Protein AF-0000000067285971 (afdb_homodimer)

Secondary structure (DSSP, 8-state):
--HHHHHS----STTS---HHHHHHHHHHHHH-TTS---HHHHHHHHHHHHTSGGGTT--HHHHHHHHHHHHHHHHHH-HHHHHHHHHHHS-HHHHHHHHHHHHHHHHHTSSPPHHHHHHHHHHHHHTT--HHHHHHHHHHHHHHTT-/--HHHHHS----STTS---HHHHHHHHHHHHH-TTS---HHHHHHHHHHHHTSGGGTT--HHHHHHHHHHHHHHHHHH-HHHHHHHHHHHS-HHHHHHHHHHHHHHHHHTSSPPHHHHHHHHHHHHHTT--HHHHHHHHHHHHHHTT-

pLDDT: mean 85.99, std 15.29, range [35.0, 97.5]

Structure (mmCIF, N/CA/C/O backbone):
data_AF-0000000067285971-model_v1
#
loop_
_entity.id
_entity.type
_entity.pdbx_description
1 polymer 'Co-chaperone DjlA N-terminal domain-containing protein'
#
loop_
_atom_site.group_PDB
_atom_site.id
_atom_site.type_symbol
_atom_site.label_atom_id
_atom_site.label_alt_id
_atom_site.label_comp_id
_atom_site.label_asym_id
_atom_site.label_entity_id
_atom_site.label_seq_id
_atom_site.pdbx_PDB_ins_code
_atom_site.Cartn_x
_atom_site.Cartn_y
_atom_site.Cartn_z
_atom_site.occupancy
_atom_site.B_iso_or_equiv
_atom_site.auth_seq_id
_atom_site.auth_comp_id
_atom_site.auth_asym_id
_atom_site.auth_atom_id
_atom_site.pdbx_PDB_model_num
ATOM 1 N N . MET A 1 1 ? -10.133 -48.25 -19.297 1 38.94 1 MET A N 1
ATOM 2 C CA . MET A 1 1 ? -9.828 -46.969 -18.656 1 38.94 1 MET A CA 1
ATOM 3 C C . MET A 1 1 ? -8.383 -46.938 -18.156 1 38.94 1 MET A C 1
ATOM 5 O O . MET A 1 1 ? -8.062 -47.562 -17.156 1 38.94 1 MET A O 1
ATOM 9 N N . GLY A 1 2 ? -7.199 -46.656 -19.016 1 35 2 GLY A N 1
ATOM 10 C CA . GLY A 1 2 ? -5.859 -47.219 -19.047 1 35 2 GLY A CA 1
ATOM 11 C C . GLY A 1 2 ? -4.938 -46.594 -18 1 35 2 GLY A C 1
ATOM 12 O O . GLY A 1 2 ? -5.254 -45.562 -17.406 1 35 2 GLY A O 1
ATOM 13 N N . LEU A 1 3 ? -3.826 -47.312 -17.656 1 45.84 3 LEU A N 1
ATOM 14 C CA . LEU A 1 3 ? -2.709 -47.031 -16.766 1 45.84 3 LEU A CA 1
ATOM 15 C C . LEU A 1 3 ? -2.135 -45.656 -17.047 1 45.84 3 LEU A C 1
ATOM 17 O O . LEU A 1 3 ? -1.793 -44.906 -16.109 1 45.84 3 LEU A O 1
ATOM 21 N N . PHE A 1 4 ? -1.978 -45.281 -18.281 1 47.47 4 PHE A N 1
ATOM 22 C CA . PHE A 1 4 ? -1.425 -44 -18.656 1 47.47 4 PHE A CA 1
ATOM 23 C C . PHE A 1 4 ? -2.289 -42.875 -18.109 1 47.47 4 PHE A C 1
ATOM 25 O O . PHE A 1 4 ? -1.791 -41.781 -17.844 1 47.47 4 PHE A O 1
ATOM 32 N N . ASP A 1 5 ? -3.623 -42.969 -18.25 1 47.19 5 ASP A N 1
ATOM 33 C CA . ASP A 1 5 ? -4.492 -41.938 -17.703 1 47.19 5 ASP A CA 1
ATOM 34 C C . ASP A 1 5 ? -4.219 -41.719 -16.203 1 47.19 5 ASP A C 1
ATOM 36 O O . ASP A 1 5 ? -4.293 -40.594 -15.703 1 47.19 5 ASP A O 1
ATOM 40 N N . LYS A 1 6 ? -4.125 -42.688 -15.398 1 48.53 6 LYS A N 1
ATOM 41 C CA . LYS A 1 6 ? -3.801 -42.656 -13.977 1 48.53 6 LYS A CA 1
ATOM 42 C C . LYS A 1 6 ? -2.406 -42.094 -13.734 1 48.53 6 LYS A C 1
ATOM 44 O O . LYS A 1 6 ? -2.188 -41.375 -12.773 1 48.53 6 LYS A O 1
ATOM 49 N N . MET A 1 7 ? -1.255 -42.312 -14.312 1 43.84 7 MET A N 1
ATOM 50 C CA . MET A 1 7 ? 0.137 -41.906 -14.164 1 43.84 7 MET A CA 1
ATOM 51 C C . MET A 1 7 ? 0.358 -40.5 -14.758 1 43.84 7 MET A C 1
ATOM 53 O O . MET A 1 7 ? 1.143 -39.719 -14.227 1 43.84 7 MET A O 1
ATOM 57 N N . PHE A 1 8 ? 0.133 -40.156 -16.047 1 44.06 8 PHE A N 1
ATOM 58 C CA . PHE A 1 8 ? 0.266 -38.844 -16.672 1 44.06 8 PHE A CA 1
ATOM 59 C C . PHE A 1 8 ? -0.753 -37.844 -16.109 1 44.06 8 PHE A C 1
ATOM 61 O O . PHE A 1 8 ? -0.713 -36.656 -16.422 1 44.06 8 PHE A O 1
ATOM 68 N N . GLY A 1 9 ? -1.963 -38.219 -15.82 1 42.22 9 GLY A N 1
ATOM 69 C CA . GLY A 1 9 ? -2.912 -37.375 -15.102 1 42.22 9 GLY A CA 1
ATOM 70 C C . GLY A 1 9 ? -2.396 -36.938 -13.75 1 42.22 9 GLY A C 1
ATOM 71 O O . GLY A 1 9 ? -3.039 -37.156 -12.719 1 42.22 9 GLY A O 1
ATOM 72 N N . THR A 1 10 ? -1.104 -37.094 -13.406 1 38.28 10 THR A N 1
ATOM 73 C CA . THR A 1 10 ? -0.476 -36.469 -12.242 1 38.28 10 THR A CA 1
ATOM 74 C C . THR A 1 10 ? -1.162 -35.125 -11.906 1 38.28 10 THR A C 1
ATOM 76 O O . THR A 1 10 ? -0.985 -34.125 -12.609 1 38.28 10 THR A O 1
ATOM 79 N N . GLN A 1 11 ? -2.416 -35.188 -11.734 1 39.12 11 GLN A N 1
ATOM 80 C CA . GLN A 1 11 ? -3.182 -34.094 -11.164 1 39.12 11 GLN A CA 1
ATOM 81 C C . GLN A 1 11 ? -2.391 -33.375 -10.07 1 39.12 11 GLN A C 1
ATOM 83 O O . GLN A 1 11 ? -2.127 -33.969 -9.008 1 39.12 11 GLN A O 1
ATOM 88 N N . SER A 1 12 ? -1.305 -32.812 -10.391 1 42.72 12 SER A N 1
ATOM 89 C CA . SER A 1 12 ? -0.688 -31.938 -9.391 1 42.72 12 SER A CA 1
ATOM 90 C C . SER A 1 12 ? -1.705 -31.484 -8.344 1 42.72 12 SER A C 1
ATOM 92 O O . SER A 1 12 ? -2.879 -31.281 -8.664 1 42.72 12 SER A O 1
ATOM 94 N N . GLN A 1 13 ? -1.668 -32.062 -7.184 1 44.34 13 GLN A N 1
ATOM 95 C CA . GLN A 1 13 ? -2.432 -31.75 -5.98 1 44.34 13 GLN A CA 1
ATOM 96 C C . GLN A 1 13 ? -2.924 -30.297 -5.996 1 44.34 13 GLN A C 1
ATOM 98 O O . GLN A 1 13 ? -3.566 -29.844 -5.047 1 44.34 13 GLN A O 1
ATOM 103 N N . VAL A 1 14 ? -2.25 -29.422 -6.746 1 51.69 14 VAL A N 1
ATOM 104 C CA . VAL A 1 14 ? -2.906 -28.125 -6.691 1 51.69 14 VAL A CA 1
ATOM 105 C C . VAL A 1 14 ? -4.27 -28.203 -7.371 1 51.69 14 VAL A C 1
ATOM 107 O O . VAL A 1 14 ? -4.395 -27.906 -8.562 1 51.69 14 VAL A O 1
ATOM 110 N N . GLU A 1 15 ? -4.867 -29.422 -7.652 1 49.44 15 GLU A N 1
ATOM 111 C CA . GLU A 1 15 ? -6.082 -29.703 -8.414 1 49.44 15 GLU A CA 1
ATOM 112 C C . GLU A 1 15 ? -7.148 -28.641 -8.164 1 49.44 15 GLU A C 1
ATOM 114 O O . GLU A 1 15 ? -7.93 -28.312 -9.055 1 49.44 15 GLU A O 1
ATOM 119 N N . ASP A 1 16 ? -7.34 -28.312 -6.922 1 59.81 16 ASP A N 1
ATOM 120 C CA . ASP A 1 16 ? -8.57 -27.547 -6.754 1 59.81 16 ASP A CA 1
ATOM 121 C C . ASP A 1 16 ? -8.336 -26.062 -7.035 1 59.81 16 ASP A C 1
ATOM 123 O O . ASP A 1 16 ? -7.328 -25.5 -6.598 1 59.81 16 ASP A O 1
ATOM 127 N N . ALA A 1 17 ? -8.922 -25.516 -8.133 1 80.5 17 ALA A N 1
ATOM 128 C CA . ALA A 1 17 ? -9.016 -24.094 -8.469 1 80.5 17 ALA A CA 1
ATOM 129 C C . ALA A 1 17 ? -9.008 -23.234 -7.219 1 80.5 17 ALA A C 1
ATOM 131 O O . ALA A 1 17 ? -9.664 -23.562 -6.227 1 80.5 17 ALA A O 1
ATOM 132 N N . PHE A 1 18 ? -7.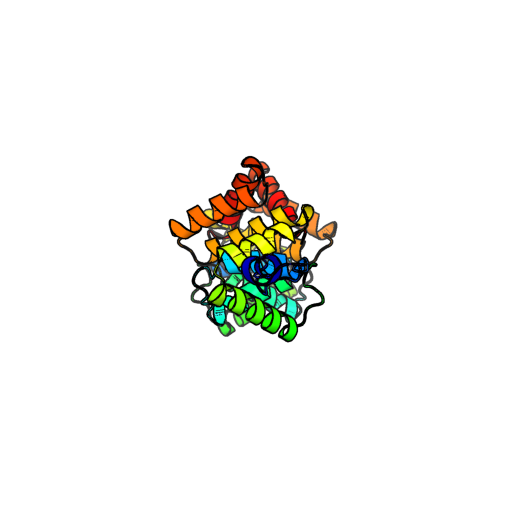883 -22.469 -7.18 1 92.31 18 PHE A N 1
ATOM 133 C CA . PHE A 1 18 ? -7.887 -21.5 -6.086 1 92.31 18 PHE A CA 1
ATOM 134 C C . PHE A 1 18 ? -9.18 -20.688 -6.086 1 92.31 18 PHE A C 1
ATOM 136 O O . PHE A 1 18 ? -9.719 -20.375 -7.152 1 92.31 18 PHE A O 1
ATOM 143 N N . ILE A 1 19 ? -9.695 -20.5 -4.922 1 92.62 19 ILE A N 1
ATOM 144 C CA . ILE A 1 19 ? -10.664 -19.406 -4.844 1 92.62 19 ILE A CA 1
ATOM 145 C C . ILE A 1 19 ? -9.961 -18.078 -5.082 1 92.62 19 ILE A C 1
ATOM 147 O O . ILE A 1 19 ? -8.742 -17.984 -4.961 1 92.62 19 ILE A O 1
ATOM 151 N N . PRO A 1 20 ? -10.664 -17.062 -5.398 1 93.94 20 PRO A N 1
ATOM 152 C CA . PRO A 1 20 ? -10.062 -15.797 -5.797 1 93.94 20 PRO A CA 1
ATOM 153 C C . PRO A 1 20 ? -9.086 -15.25 -4.754 1 93.94 20 PRO A C 1
ATOM 155 O O . PRO A 1 20 ? -7.988 -14.805 -5.102 1 93.94 20 PRO A O 1
ATOM 158 N N . ALA A 1 21 ? -9.484 -15.32 -3.482 1 94.75 21 ALA A N 1
ATOM 159 C CA . ALA A 1 21 ? -8.609 -14.828 -2.42 1 94.75 21 ALA A CA 1
ATOM 160 C C . ALA A 1 21 ? -7.289 -15.594 -2.396 1 94.75 21 ALA A C 1
ATOM 162 O O . ALA A 1 21 ? -6.219 -15 -2.254 1 94.75 21 ALA A O 1
ATOM 163 N N . GLU A 1 22 ? -7.371 -16.875 -2.607 1 95.19 22 GLU A N 1
ATOM 164 C CA . GLU A 1 22 ? -6.176 -17.719 -2.637 1 95.19 22 GLU A CA 1
ATOM 165 C C . GLU A 1 22 ? -5.305 -17.391 -3.848 1 95.19 22 GLU A C 1
ATOM 167 O O . GLU A 1 22 ? -4.078 -17.344 -3.742 1 95.19 22 GLU A O 1
ATOM 172 N N . ALA A 1 23 ? -5.984 -17.25 -4.953 1 96.38 23 ALA A N 1
ATOM 173 C CA . ALA A 1 23 ? -5.262 -16.922 -6.18 1 96.38 23 ALA A CA 1
ATOM 174 C C . ALA A 1 23 ? -4.508 -15.609 -6.031 1 96.38 23 ALA A C 1
ATOM 176 O O . ALA A 1 23 ? -3.336 -15.508 -6.406 1 96.38 23 ALA A O 1
ATOM 177 N N . PHE A 1 24 ? -5.18 -14.625 -5.453 1 96.62 24 PHE A N 1
ATOM 178 C CA . PHE A 1 24 ? -4.578 -13.312 -5.223 1 96.62 24 PHE A CA 1
ATOM 179 C C . PHE A 1 24 ? -3.383 -13.43 -4.285 1 96.62 24 PHE A C 1
ATOM 181 O O . PHE A 1 24 ? -2.305 -12.906 -4.578 1 96.62 24 PHE A O 1
ATOM 188 N N . ALA A 1 25 ? -3.566 -14.141 -3.234 1 96.12 25 ALA A N 1
ATOM 189 C CA . ALA A 1 25 ? -2.498 -14.336 -2.256 1 96.12 25 ALA A CA 1
ATOM 190 C C . ALA A 1 25 ? -1.322 -15.094 -2.869 1 96.12 25 ALA A C 1
ATOM 192 O O . ALA A 1 25 ? -0.163 -14.781 -2.588 1 96.12 25 ALA A O 1
ATOM 193 N N . ALA A 1 26 ? -1.596 -16.016 -3.691 1 95.75 26 ALA A N 1
ATOM 194 C CA . ALA A 1 26 ? -0.553 -16.812 -4.344 1 95.75 26 ALA A CA 1
ATOM 195 C C . ALA A 1 26 ? 0.332 -15.93 -5.223 1 95.75 26 ALA A C 1
ATOM 197 O O . ALA A 1 26 ? 1.556 -16.078 -5.23 1 95.75 26 ALA A O 1
ATOM 198 N N . ILE A 1 27 ? -0.291 -15.047 -5.941 1 95.19 27 ILE A N 1
ATOM 199 C CA . ILE A 1 27 ? 0.453 -14.125 -6.789 1 95.19 27 ILE A CA 1
ATOM 200 C C . ILE A 1 27 ? 1.363 -13.25 -5.926 1 95.19 27 ILE A C 1
ATOM 202 O O . ILE A 1 27 ? 2.535 -13.055 -6.254 1 95.19 27 ILE A O 1
ATOM 206 N N . THR A 1 28 ? 0.84 -12.773 -4.844 1 93.69 28 THR A N 1
ATOM 207 C CA . THR A 1 28 ? 1.604 -11.93 -3.928 1 93.69 28 THR A CA 1
ATOM 208 C C . THR A 1 28 ? 2.797 -12.695 -3.361 1 93.69 28 THR A C 1
ATOM 210 O O . THR A 1 28 ? 3.908 -12.164 -3.299 1 93.69 28 THR A O 1
ATOM 213 N N . LEU A 1 29 ? 2.564 -13.922 -3.041 1 92.19 29 LEU A N 1
ATOM 214 C CA . LEU A 1 29 ? 3.623 -14.742 -2.469 1 92.19 29 LEU A CA 1
ATOM 215 C C . LEU A 1 29 ? 4.676 -15.078 -3.52 1 92.19 29 LEU A C 1
ATOM 217 O O . LEU A 1 29 ? 5.871 -15.094 -3.223 1 92.19 29 LEU A O 1
ATOM 221 N N . ALA A 1 30 ? 4.25 -15.359 -4.695 1 91.25 30 ALA A N 1
ATOM 222 C CA . ALA A 1 30 ? 5.184 -15.656 -5.781 1 91.25 30 ALA A CA 1
ATOM 223 C C . ALA A 1 30 ? 6.109 -14.477 -6.047 1 91.25 30 ALA A C 1
ATOM 225 O O . ALA A 1 30 ? 7.281 -14.656 -6.379 1 91.25 30 ALA A O 1
ATOM 226 N N . ALA A 1 31 ? 5.609 -13.305 -5.844 1 90.38 31 ALA A N 1
ATOM 227 C CA . ALA A 1 31 ? 6.371 -12.086 -6.098 1 90.38 31 ALA A CA 1
ATOM 228 C C . ALA A 1 31 ? 7.367 -11.812 -4.973 1 90.38 31 ALA A C 1
ATOM 230 O O . ALA A 1 31 ? 8.438 -11.242 -5.203 1 90.38 31 ALA A O 1
ATOM 231 N N . THR A 1 32 ? 7.07 -12.234 -3.779 1 88 32 THR A N 1
ATOM 232 C CA . THR A 1 32 ? 7.844 -11.797 -2.623 1 88 32 THR A CA 1
ATOM 233 C C . THR A 1 32 ? 8.68 -12.953 -2.064 1 88 32 THR A C 1
ATOM 235 O O . THR A 1 32 ? 9.68 -12.727 -1.387 1 88 32 THR A O 1
ATOM 238 N N . ALA A 1 33 ? 8.242 -14.102 -2.23 1 86.94 33 ALA A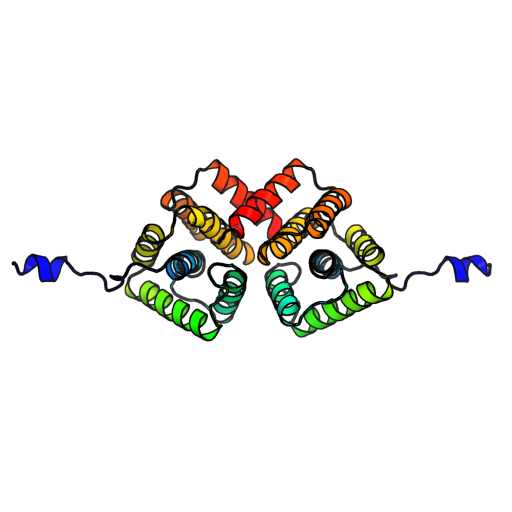 N 1
ATOM 239 C CA . ALA A 1 33 ? 8.875 -15.297 -1.679 1 86.94 33 ALA A CA 1
ATOM 240 C C . ALA A 1 33 ? 9.109 -16.344 -2.764 1 86.94 33 ALA A C 1
ATOM 242 O O . ALA A 1 33 ? 8.742 -17.516 -2.596 1 86.94 33 ALA A O 1
ATOM 243 N N . SER A 1 34 ? 9.781 -15.945 -3.781 1 80.56 34 SER A N 1
ATOM 244 C CA . SER A 1 34 ? 9.945 -16.828 -4.934 1 80.56 34 SER A CA 1
ATOM 245 C C . SER A 1 34 ? 10.836 -18.016 -4.602 1 80.56 34 SER A C 1
ATOM 247 O O . SER A 1 34 ? 10.812 -19.031 -5.297 1 80.56 34 SER A O 1
ATOM 249 N N . ASP A 1 35 ? 11.578 -17.891 -3.525 1 80.31 35 ASP A N 1
ATOM 250 C CA . ASP A 1 35 ? 12.453 -18.984 -3.115 1 80.31 35 ASP A CA 1
ATOM 251 C C . ASP A 1 35 ? 11.75 -19.906 -2.127 1 80.31 35 ASP A C 1
ATOM 253 O O . ASP A 1 35 ? 12.336 -20.906 -1.674 1 80.31 35 ASP A O 1
ATOM 257 N N . GLY A 1 36 ? 10.562 -19.578 -1.824 1 82.75 36 GLY A N 1
ATOM 258 C CA . GLY A 1 36 ? 9.781 -20.406 -0.927 1 82.75 36 GLY A CA 1
ATOM 259 C C . GLY A 1 36 ? 9.992 -20.078 0.537 1 82.75 36 GLY A C 1
ATOM 260 O O . GLY A 1 36 ? 9.469 -20.766 1.418 1 82.75 36 GLY A O 1
ATOM 261 N N . TYR A 1 37 ? 10.781 -19.125 0.77 1 84.38 37 TYR A N 1
ATOM 262 C CA . TYR A 1 37 ? 11.016 -18.703 2.145 1 84.38 37 TYR A CA 1
ATOM 263 C C . TYR A 1 37 ? 10.336 -17.375 2.43 1 84.38 37 TYR A C 1
ATOM 265 O O . TYR A 1 37 ? 10.359 -16.469 1.594 1 84.38 37 TYR A O 1
ATOM 273 N N . LEU A 1 38 ? 9.594 -17.375 3.463 1 85.44 38 LEU A N 1
ATOM 274 C CA . LEU A 1 38 ? 8.914 -16.172 3.945 1 85.44 38 LEU A CA 1
ATOM 275 C C . LEU A 1 38 ? 9.141 -15.984 5.441 1 85.44 38 LEU A C 1
ATOM 277 O O . LEU A 1 38 ? 8.688 -16.797 6.246 1 85.44 38 LEU A O 1
ATOM 281 N N . SER A 1 39 ? 9.953 -14.977 5.75 1 83.69 39 SER A N 1
ATOM 282 C CA . SER A 1 39 ? 10.148 -14.711 7.172 1 83.69 39 SER A CA 1
ATOM 283 C C . SER A 1 39 ? 8.828 -14.375 7.859 1 83.69 39 SER A C 1
ATOM 285 O O . SER A 1 39 ? 7.848 -14.039 7.195 1 83.69 39 SER A O 1
ATOM 287 N N . GLU A 1 40 ? 8.836 -14.469 9.086 1 82.81 40 GLU A N 1
ATOM 288 C CA . GLU A 1 40 ? 7.645 -14.117 9.852 1 82.81 40 GLU A CA 1
ATOM 289 C C . GLU A 1 40 ? 7.273 -12.648 9.656 1 82.81 40 GLU A C 1
ATOM 291 O O . GLU A 1 40 ? 6.09 -12.312 9.539 1 82.81 40 GLU A O 1
ATOM 296 N N . GLU A 1 41 ? 8.281 -11.859 9.625 1 78.25 41 GLU A N 1
ATOM 297 C CA . GLU A 1 41 ? 8.062 -10.43 9.438 1 78.25 41 GLU A CA 1
ATOM 298 C C . GLU A 1 41 ? 7.434 -10.148 8.078 1 78.25 41 GLU A C 1
ATOM 300 O O . GLU A 1 41 ? 6.512 -9.336 7.969 1 78.25 41 GLU A O 1
ATOM 305 N N . GLU A 1 42 ? 7.977 -10.836 7.133 1 81.94 42 GLU A N 1
ATOM 306 C CA . GLU A 1 42 ? 7.449 -10.664 5.781 1 81.94 42 GLU A CA 1
ATOM 307 C C . GLU A 1 42 ? 6.016 -11.172 5.684 1 81.94 42 GLU A C 1
ATOM 309 O O . GLU A 1 42 ? 5.164 -10.531 5.06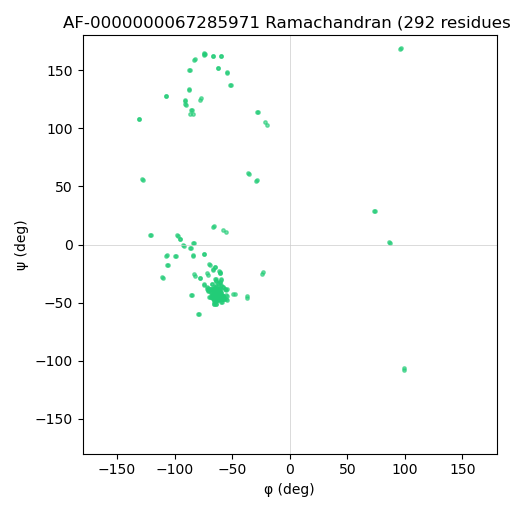6 1 81.94 42 GLU A O 1
ATOM 314 N N . ALA A 1 43 ? 5.77 -12.258 6.281 1 84.56 43 ALA A N 1
ATOM 315 C CA . ALA A 1 43 ? 4.422 -12.82 6.293 1 84.56 43 ALA A CA 1
ATOM 316 C C . ALA A 1 43 ? 3.43 -11.859 6.941 1 84.56 43 ALA A C 1
ATOM 318 O O . ALA A 1 43 ? 2.305 -11.703 6.465 1 84.56 43 ALA A O 1
ATOM 319 N N . ARG A 1 44 ? 3.859 -11.289 7.957 1 81.81 44 ARG A N 1
ATOM 320 C CA . ARG A 1 44 ? 3.008 -10.328 8.648 1 81.81 44 ARG A CA 1
ATOM 321 C C . ARG A 1 44 ? 2.742 -9.102 7.777 1 81.81 44 ARG A C 1
ATOM 323 O O . ARG A 1 44 ? 1.616 -8.602 7.727 1 81.81 44 ARG A O 1
ATOM 330 N N . ALA A 1 45 ? 3.781 -8.664 7.102 1 82 45 ALA A N 1
ATOM 331 C CA . ALA A 1 45 ? 3.639 -7.496 6.234 1 82 45 ALA A CA 1
ATOM 332 C C . ALA A 1 45 ? 2.66 -7.777 5.098 1 82 45 ALA A C 1
ATOM 334 O O . ALA A 1 45 ? 1.799 -6.949 4.793 1 82 45 ALA A O 1
ATOM 335 N N . ILE A 1 46 ? 2.779 -8.953 4.566 1 88.94 46 ILE A N 1
ATOM 336 C CA . ILE A 1 46 ? 1.895 -9.344 3.475 1 88.94 46 ILE A CA 1
ATOM 337 C C . ILE A 1 46 ? 0.466 -9.492 3.996 1 88.94 46 ILE A C 1
ATOM 339 O O . ILE A 1 46 ? -0.48 -9 3.377 1 88.94 46 ILE A O 1
ATOM 343 N N . SER A 1 47 ? 0.352 -10.141 5.113 1 89.69 47 SER A N 1
ATOM 344 C CA . SER A 1 47 ? -0.958 -10.336 5.727 1 89.69 47 SER A CA 1
ATOM 345 C C . SER A 1 47 ? -1.634 -8.992 6.016 1 89.69 47 SER A C 1
ATOM 347 O O . SER A 1 47 ? -2.828 -8.828 5.762 1 89.69 47 SER A O 1
ATOM 349 N N . SER A 1 48 ? -0.891 -8.109 6.531 1 84.31 48 SER A N 1
ATOM 350 C CA . SER A 1 48 ? -1.427 -6.789 6.852 1 84.31 48 SER A CA 1
ATOM 351 C C . SER A 1 48 ? -1.907 -6.066 5.598 1 84.31 48 SER A C 1
ATOM 353 O O . SER A 1 48 ? -2.943 -5.398 5.617 1 84.31 48 SER A O 1
ATOM 355 N N . THR A 1 49 ? -1.118 -6.152 4.539 1 86 49 THR A N 1
ATOM 356 C CA . THR A 1 49 ? -1.469 -5.531 3.268 1 86 49 THR A CA 1
ATOM 357 C C . THR A 1 49 ? -2.756 -6.133 2.709 1 86 49 THR A C 1
ATOM 359 O O . THR A 1 49 ? -3.666 -5.402 2.312 1 86 49 THR A O 1
ATOM 362 N N . LEU A 1 50 ? -2.852 -7.469 2.736 1 91.06 50 LEU A N 1
ATOM 363 C CA . LEU A 1 50 ? -3.992 -8.148 2.135 1 91.06 50 LEU A CA 1
ATOM 364 C C . LEU A 1 50 ? -5.238 -7.988 2.998 1 91.06 50 LEU A C 1
ATOM 366 O O . LEU A 1 50 ? -6.352 -7.883 2.477 1 91.06 50 LEU A O 1
ATOM 370 N N . SER A 1 51 ? -5.074 -7.957 4.277 1 86.88 51 SER A N 1
ATOM 371 C CA . SER A 1 51 ? -6.207 -7.902 5.191 1 86.88 51 SER A CA 1
ATOM 372 C C . SER A 1 51 ? -6.988 -6.602 5.031 1 86.88 51 SER A C 1
ATOM 374 O O . SER A 1 51 ? -8.148 -6.512 5.441 1 86.88 51 SER A O 1
ATOM 376 N N . ARG A 1 52 ? -6.422 -5.613 4.473 1 79.62 52 ARG A N 1
ATOM 377 C CA . ARG A 1 52 ? -7.074 -4.32 4.285 1 79.62 52 ARG A CA 1
ATOM 378 C C . ARG A 1 52 ? -7.926 -4.32 3.02 1 79.62 52 ARG A C 1
ATOM 380 O O . ARG A 1 52 ? -8.688 -3.381 2.779 1 79.62 52 ARG A O 1
ATOM 387 N N . MET A 1 53 ? -7.797 -5.324 2.262 1 86 53 MET A N 1
ATOM 388 C CA . MET A 1 53 ? -8.547 -5.43 1.013 1 86 53 MET A CA 1
ATOM 389 C C . MET A 1 53 ? -9.906 -6.074 1.247 1 86 53 MET A C 1
ATOM 391 O O . MET A 1 53 ? -10.047 -6.949 2.105 1 86 53 MET A O 1
ATOM 395 N N . ARG A 1 54 ? -10.891 -5.711 0.429 1 83.75 54 ARG A N 1
ATOM 396 C CA . ARG A 1 54 ? -12.242 -6.258 0.515 1 83.75 54 ARG A CA 1
ATOM 397 C C . ARG A 1 54 ? -12.227 -7.77 0.317 1 83.75 54 ARG A C 1
ATOM 399 O O . ARG A 1 54 ? -12.984 -8.492 0.968 1 83.75 54 ARG A O 1
ATOM 406 N N . LEU A 1 55 ? -11.367 -8.227 -0.507 1 89.06 55 LEU A N 1
ATOM 407 C CA . LEU A 1 55 ? -11.258 -9.641 -0.85 1 89.06 55 LEU A CA 1
ATOM 408 C C . LEU A 1 55 ? -10.93 -10.469 0.383 1 89.06 55 LEU A C 1
ATOM 410 O O . LEU A 1 55 ? -11.234 -11.664 0.43 1 89.06 55 LEU A O 1
ATOM 414 N N . PHE A 1 56 ? -10.336 -9.812 1.402 1 92.12 56 PHE A N 1
ATOM 415 C CA . PHE A 1 56 ? -9.836 -10.547 2.559 1 92.12 56 PHE A CA 1
ATOM 416 C C . PHE A 1 56 ? -10.508 -10.062 3.84 1 92.12 56 PHE A C 1
ATOM 418 O O . PHE A 1 56 ? -10.062 -10.391 4.941 1 92.12 56 PHE A O 1
ATOM 425 N N . ARG A 1 57 ? -11.508 -9.234 3.754 1 83.5 57 ARG A N 1
ATOM 426 C CA . ARG A 1 57 ? -12.117 -8.555 4.891 1 83.5 57 ARG A CA 1
ATOM 427 C C . ARG A 1 57 ? -12.664 -9.555 5.902 1 83.5 57 ARG A C 1
ATOM 429 O O . ARG A 1 57 ? -12.633 -9.305 7.109 1 83.5 57 ARG A O 1
ATOM 436 N N . SER A 1 58 ? -13.094 -10.727 5.457 1 87.06 58 SER A N 1
ATOM 437 C CA . SER A 1 58 ? -13.719 -11.703 6.344 1 87.06 58 SER A CA 1
ATOM 438 C C . SER A 1 58 ? -12.711 -12.727 6.84 1 87.06 58 SER A C 1
ATOM 440 O O . SER A 1 58 ? -13.062 -13.664 7.559 1 87.06 58 SER A O 1
ATOM 442 N N . TYR A 1 59 ? -11.469 -12.5 6.477 1 91.75 59 TYR A N 1
ATOM 443 C CA . TYR A 1 59 ? -10.445 -13.453 6.883 1 91.75 59 TYR A CA 1
ATOM 444 C C . TYR A 1 59 ? -9.836 -13.062 8.219 1 91.75 59 TYR A C 1
ATOM 446 O O . TYR A 1 59 ? -9.312 -11.953 8.367 1 91.75 59 TYR A O 1
ATOM 454 N N . SER A 1 60 ? -9.898 -13.992 9.156 1 91.19 60 SER A N 1
ATOM 455 C CA . SER A 1 60 ? -9.172 -13.789 10.406 1 91.19 60 SER A CA 1
ATOM 456 C C . SER A 1 60 ? -7.672 -13.992 10.211 1 91.19 60 SER A C 1
ATOM 458 O O . SER A 1 60 ? -7.242 -14.555 9.203 1 91.19 60 SER A O 1
ATOM 460 N N . ASN A 1 61 ? -6.926 -13.539 11.133 1 88.44 61 ASN A N 1
ATOM 461 C CA . ASN A 1 61 ? -5.48 -13.734 11.086 1 88.44 61 ASN A CA 1
ATOM 462 C C . ASN A 1 61 ? -5.113 -15.211 10.977 1 88.44 61 ASN A C 1
ATOM 464 O O . ASN A 1 61 ? -4.199 -15.578 10.242 1 88.44 61 ASN A O 1
ATOM 468 N N . ASP A 1 62 ? -5.859 -16.047 11.68 1 91.88 62 ASP A N 1
ATOM 469 C CA . ASP A 1 62 ? -5.59 -17.484 11.648 1 91.88 62 ASP A CA 1
ATOM 470 C C . ASP A 1 62 ? -5.848 -18.062 10.258 1 91.88 62 ASP A C 1
ATOM 472 O O . ASP A 1 62 ? -5.086 -18.906 9.781 1 91.88 62 ASP A O 1
ATOM 476 N N . VAL A 1 63 ? -6.945 -17.609 9.68 1 93.44 63 VAL A N 1
ATOM 477 C CA . VAL A 1 63 ? -7.293 -18.078 8.344 1 93.44 63 VAL A CA 1
ATOM 478 C C . VAL A 1 63 ? -6.23 -17.625 7.344 1 93.44 63 VAL A C 1
ATOM 480 O O . VAL A 1 63 ? -5.832 -18.391 6.469 1 93.44 63 VAL A O 1
ATOM 483 N N . MET A 1 64 ? -5.75 -16.422 7.516 1 94 64 MET A N 1
ATOM 484 C CA . MET A 1 64 ? -4.711 -15.898 6.637 1 94 64 MET A CA 1
ATOM 485 C C . MET A 1 64 ? -3.43 -16.719 6.758 1 94 64 MET A C 1
ATOM 487 O O . MET A 1 64 ? -2.826 -17.094 5.746 1 94 64 MET A O 1
ATOM 491 N N . ILE A 1 65 ? -3.049 -17.062 7.934 1 91.38 65 ILE A N 1
ATOM 492 C CA . ILE A 1 65 ? -1.82 -17.812 8.195 1 91.38 65 ILE A CA 1
ATOM 493 C C . ILE A 1 65 ? -1.922 -19.203 7.586 1 91.38 65 ILE A C 1
ATOM 495 O O . ILE A 1 65 ? -0.982 -19.672 6.941 1 91.38 65 ILE A O 1
ATOM 499 N N . ARG A 1 66 ? -3.021 -19.844 7.738 1 93.81 66 ARG A N 1
ATOM 500 C CA . ARG A 1 66 ? -3.221 -21.172 7.168 1 93.81 66 ARG A CA 1
ATOM 501 C C . ARG A 1 66 ? -3.154 -21.125 5.645 1 93.81 66 ARG A C 1
ATOM 503 O O . ARG A 1 66 ? -2.607 -22.031 5.016 1 93.81 66 ARG A O 1
ATOM 510 N N . MET A 1 67 ? -3.77 -20.094 5.145 1 94.81 67 MET A N 1
ATOM 511 C CA . MET A 1 67 ? -3.732 -19.922 3.697 1 94.81 67 MET A CA 1
ATOM 512 C C . MET A 1 67 ? -2.299 -19.75 3.207 1 94.81 67 MET A C 1
ATOM 514 O O . MET A 1 67 ? -1.889 -20.391 2.238 1 94.81 67 MET A O 1
ATOM 518 N N . PHE A 1 68 ? -1.536 -18.938 3.887 1 93.31 68 PHE A N 1
ATOM 519 C CA . PHE A 1 68 ? -0.147 -18.719 3.498 1 93.31 68 PHE A CA 1
ATOM 520 C C . PHE A 1 68 ? 0.647 -20.016 3.609 1 93.31 68 PHE A C 1
ATOM 522 O O . PHE A 1 68 ? 1.448 -20.344 2.729 1 93.31 68 PHE A O 1
ATOM 529 N N . ASP A 1 69 ? 0.398 -20.734 4.641 1 92.5 69 ASP A N 1
ATOM 530 C CA . ASP A 1 69 ? 1.095 -22 4.84 1 92.5 69 ASP A CA 1
ATOM 531 C C . ASP A 1 69 ? 0.813 -22.969 3.691 1 92.5 69 ASP A C 1
ATOM 533 O O . ASP A 1 69 ? 1.727 -23.625 3.189 1 92.5 69 ASP A O 1
ATOM 537 N N . LYS A 1 70 ? -0.39 -23.031 3.385 1 93.44 70 LYS A N 1
ATOM 538 C CA . LYS A 1 70 ? -0.794 -23.891 2.277 1 93.44 70 LYS A CA 1
ATOM 539 C C . LYS A 1 70 ? -0.095 -23.484 0.982 1 93.44 70 LYS A C 1
ATOM 541 O O . LYS A 1 70 ? 0.464 -24.328 0.281 1 93.44 70 LYS A O 1
ATOM 546 N N . LEU A 1 71 ? -0.125 -22.266 0.669 1 94.38 71 LEU A N 1
ATOM 547 C CA . LEU A 1 71 ? 0.443 -21.766 -0.576 1 94.38 71 LEU A CA 1
ATOM 548 C C . LEU A 1 71 ? 1.959 -21.938 -0.587 1 94.38 71 LEU A C 1
ATOM 550 O O . LEU A 1 71 ? 2.545 -22.266 -1.62 1 94.38 71 LEU A O 1
ATOM 554 N N . LEU A 1 72 ? 2.572 -21.703 0.546 1 92.5 72 LEU A N 1
ATOM 555 C CA . LEU A 1 72 ? 4.016 -21.875 0.638 1 92.5 72 LEU A CA 1
ATOM 556 C C . LEU A 1 72 ? 4.398 -23.344 0.455 1 92.5 72 LEU A C 1
ATOM 558 O O . LEU A 1 72 ? 5.445 -23.641 -0.123 1 92.5 72 LEU A O 1
ATOM 562 N N . ALA A 1 73 ? 3.607 -24.188 1.011 1 92.56 73 ALA A N 1
ATOM 563 C CA . ALA A 1 73 ? 3.85 -25.609 0.826 1 92.56 73 ALA A CA 1
ATOM 564 C C . ALA A 1 73 ? 3.828 -25.984 -0.654 1 92.56 73 ALA A C 1
ATOM 566 O O . ALA A 1 73 ? 4.676 -26.75 -1.12 1 92.56 73 ALA A O 1
ATOM 567 N N . ILE A 1 74 ? 2.875 -25.469 -1.355 1 92.19 74 ILE A N 1
ATOM 568 C CA . ILE A 1 74 ? 2.777 -25.703 -2.789 1 92.19 74 ILE A CA 1
ATOM 569 C C . ILE A 1 74 ? 4.012 -25.141 -3.492 1 92.19 74 ILE A C 1
ATOM 571 O O . ILE A 1 74 ? 4.605 -25.812 -4.348 1 92.19 74 ILE A O 1
ATOM 575 N N . LEU A 1 75 ? 4.387 -23.953 -3.092 1 91.12 75 LEU A N 1
ATOM 576 C CA . LEU A 1 75 ? 5.559 -23.312 -3.674 1 91.12 75 LEU A CA 1
ATOM 577 C C . LEU A 1 75 ? 6.805 -24.172 -3.477 1 91.12 75 LEU A C 1
ATOM 579 O O . LEU A 1 75 ? 7.598 -24.344 -4.406 1 91.12 75 LEU A O 1
ATOM 583 N N . ARG A 1 76 ? 6.984 -24.703 -2.326 1 90.75 76 ARG A N 1
ATOM 584 C CA . ARG A 1 76 ? 8.164 -25.484 -1.987 1 90.75 76 ARG A CA 1
ATOM 585 C C . ARG A 1 76 ? 8.141 -26.844 -2.691 1 90.75 76 ARG A C 1
ATOM 587 O O . ARG A 1 76 ? 9.18 -27.312 -3.168 1 90.75 76 ARG A O 1
ATOM 594 N N . ARG A 1 77 ? 7.035 -27.422 -2.781 1 91.62 77 ARG A N 1
ATOM 595 C CA . ARG A 1 77 ? 6.91 -28.781 -3.289 1 91.62 77 ARG A CA 1
ATOM 596 C C . ARG A 1 77 ? 6.824 -28.797 -4.812 1 91.62 77 ARG A C 1
ATOM 598 O O . ARG A 1 77 ? 7.449 -29.625 -5.465 1 91.62 77 ARG A O 1
ATOM 605 N N . GLU A 1 78 ? 6.004 -27.844 -5.312 1 91.62 78 GLU A N 1
ATOM 606 C CA . GLU A 1 78 ? 5.672 -27.922 -6.734 1 91.62 78 GLU A CA 1
ATOM 607 C C . GLU A 1 78 ? 6.398 -26.828 -7.523 1 91.62 78 GLU A C 1
ATOM 609 O O . GLU A 1 78 ? 6.48 -26.906 -8.75 1 91.62 78 GLU A O 1
ATOM 614 N N . GLY A 1 79 ? 6.875 -25.828 -6.844 1 89.31 79 GLY A N 1
ATOM 615 C CA . GLY A 1 79 ? 7.617 -24.766 -7.504 1 89.31 79 GLY A CA 1
ATOM 616 C C . GLY A 1 79 ? 6.766 -23.562 -7.84 1 89.31 79 GLY A C 1
ATOM 617 O O . GLY A 1 79 ? 5.539 -23.625 -7.77 1 89.31 79 GLY A O 1
ATOM 618 N N . ILE A 1 80 ? 7.41 -22.516 -8.227 1 89.06 80 ILE A N 1
ATOM 619 C CA . ILE A 1 80 ? 6.777 -21.203 -8.414 1 89.06 80 ILE A CA 1
ATOM 620 C C . ILE A 1 80 ? 5.898 -21.234 -9.664 1 89.06 80 ILE A C 1
ATOM 622 O O . ILE A 1 80 ? 4.832 -20.625 -9.695 1 89.06 80 ILE A O 1
ATOM 626 N N . ASP A 1 81 ? 6.34 -21.938 -10.688 1 88.94 81 ASP A N 1
ATOM 627 C CA . ASP A 1 81 ? 5.594 -21.984 -11.945 1 88.94 81 ASP A CA 1
ATOM 628 C C . ASP A 1 81 ? 4.211 -22.594 -11.734 1 88.94 81 ASP A C 1
ATOM 630 O O . ASP A 1 81 ? 3.219 -22.109 -12.281 1 88.94 81 ASP A O 1
ATOM 634 N N . VAL A 1 82 ? 4.176 -23.656 -10.992 1 90.31 82 VAL A N 1
ATOM 635 C CA . VAL A 1 82 ? 2.916 -24.344 -10.734 1 90.31 82 VAL A CA 1
ATOM 636 C C . VAL A 1 82 ? 1.99 -23.453 -9.914 1 90.31 82 VAL A C 1
ATOM 638 O O . VAL A 1 82 ? 0.811 -23.297 -10.242 1 90.31 82 VAL A O 1
ATOM 641 N N . LEU A 1 83 ? 2.49 -22.844 -8.836 1 91.62 83 LEU A N 1
ATOM 642 C CA . LEU A 1 83 ? 1.705 -21.938 -8.008 1 91.62 83 LEU A CA 1
ATOM 643 C C . LEU A 1 83 ? 1.162 -20.766 -8.828 1 91.62 83 LEU A C 1
ATOM 645 O O . LEU A 1 83 ? -0.029 -20.453 -8.766 1 91.62 83 LEU A O 1
ATOM 649 N N . PHE A 1 84 ? 2.027 -20.219 -9.594 1 90.31 84 PHE A N 1
ATOM 650 C CA . PHE A 1 84 ? 1.679 -19.047 -10.398 1 90.31 84 PHE A CA 1
ATOM 651 C C . PHE A 1 84 ? 0.621 -19.406 -11.438 1 90.31 84 PHE A C 1
ATOM 653 O O . PHE A 1 84 ? -0.341 -18.656 -11.633 1 90.31 84 PHE A O 1
ATOM 660 N N . ASN A 1 85 ? 0.762 -20.484 -12.141 1 91.31 85 ASN A N 1
ATOM 661 C CA . ASN A 1 85 ? -0.19 -20.875 -13.164 1 91.31 85 ASN A CA 1
ATOM 662 C C . ASN A 1 85 ? -1.571 -21.156 -12.578 1 91.31 85 ASN A C 1
ATOM 664 O O . ASN A 1 85 ? -2.586 -20.75 -13.156 1 91.31 85 ASN A O 1
ATOM 668 N N . ALA A 1 86 ? -1.576 -21.812 -11.477 1 92.25 86 ALA A N 1
ATOM 669 C CA . ALA A 1 86 ? -2.848 -22.062 -10.797 1 92.25 86 ALA A CA 1
ATOM 670 C C . ALA A 1 86 ? -3.506 -20.75 -10.383 1 92.25 86 ALA A C 1
ATOM 672 O O . ALA A 1 86 ? -4.723 -20.578 -10.516 1 92.25 86 ALA A O 1
ATOM 673 N N . ALA A 1 87 ? -2.695 -19.844 -9.875 1 95 87 ALA A N 1
ATOM 674 C CA . ALA A 1 87 ? -3.201 -18.547 -9.406 1 95 87 ALA A CA 1
ATOM 675 C C . ALA A 1 87 ? -3.756 -17.719 -10.562 1 95 87 ALA A C 1
ATOM 677 O O . ALA A 1 87 ? -4.859 -17.188 -10.477 1 95 87 ALA A O 1
ATOM 678 N N . LYS A 1 88 ? -2.979 -17.609 -11.617 1 93.44 88 LYS A N 1
ATOM 679 C CA . LYS A 1 88 ? -3.385 -16.781 -12.758 1 93.44 88 LYS A CA 1
ATOM 680 C C . LYS A 1 88 ? -4.695 -17.297 -13.359 1 93.44 88 LYS A C 1
ATOM 682 O O . LYS A 1 88 ? -5.559 -16.5 -13.734 1 93.44 88 LYS A O 1
ATOM 687 N N . GLU A 1 89 ? -4.867 -18.578 -13.422 1 92.25 89 GLU A N 1
ATOM 688 C CA . GLU A 1 89 ? -6.055 -19.172 -14.016 1 92.25 89 GLU A CA 1
ATOM 689 C C . GLU A 1 89 ? -7.281 -18.969 -13.133 1 92.25 89 GLU A C 1
ATOM 691 O O . GLU A 1 89 ? -8.406 -18.891 -13.625 1 92.25 89 GLU A O 1
ATOM 696 N N . SER A 1 90 ? -7.047 -18.797 -11.875 1 95 90 SER A N 1
ATOM 697 C CA . SER A 1 90 ? -8.148 -18.719 -10.922 1 95 90 SER A CA 1
ATOM 698 C C . SER A 1 90 ? -8.477 -17.281 -10.562 1 95 90 SER A C 1
ATOM 700 O O . SER A 1 90 ? -9.484 -17.016 -9.906 1 95 90 SER A O 1
ATOM 702 N N . LEU A 1 91 ? -7.668 -16.359 -10.961 1 95.56 91 LEU A N 1
ATOM 703 C CA . LEU A 1 91 ? -7.852 -14.953 -10.602 1 95.56 91 LEU A CA 1
ATOM 704 C C . LEU A 1 91 ? -8.805 -14.266 -11.57 1 95.56 91 LEU A C 1
ATOM 706 O O . LEU A 1 91 ? -8.516 -14.156 -12.766 1 95.56 91 LEU A O 1
ATOM 710 N N . PRO A 1 92 ? -9.969 -13.812 -11.086 1 94.19 92 PRO A N 1
ATOM 711 C CA . PRO A 1 92 ? -10.891 -13.07 -11.953 1 94.19 92 PRO A CA 1
ATOM 712 C C . PRO A 1 92 ? -10.234 -11.867 -12.633 1 94.19 92 PRO A C 1
ATOM 714 O O . PRO A 1 92 ? -9.359 -11.227 -12.047 1 94.19 92 PRO A O 1
ATOM 717 N N . GLY A 1 93 ? -10.648 -11.539 -13.805 1 92.69 93 GLY A N 1
ATOM 718 C CA . GLY A 1 93 ? -10.078 -10.492 -14.633 1 92.69 93 GLY A CA 1
ATOM 719 C C . GLY A 1 93 ? -10.016 -9.141 -13.938 1 92.69 93 GLY A C 1
ATOM 720 O O . GLY A 1 93 ? -9.031 -8.422 -14.055 1 92.69 93 GLY A O 1
ATOM 721 N N . ASP A 1 94 ? -11.031 -8.82 -13.172 1 90.88 94 ASP A N 1
ATOM 722 C CA . ASP A 1 94 ? -11.148 -7.508 -12.547 1 90.88 94 ASP A CA 1
ATOM 723 C C . ASP A 1 94 ? -10.172 -7.367 -11.375 1 90.88 94 ASP A C 1
ATOM 725 O O . ASP A 1 94 ? -9.938 -6.262 -10.891 1 90.88 94 ASP A O 1
ATOM 729 N N . LEU A 1 95 ? -9.516 -8.469 -10.992 1 95.56 95 LEU A N 1
ATOM 730 C CA . LEU A 1 95 ? -8.602 -8.438 -9.859 1 95.56 95 LEU A CA 1
ATOM 731 C C . LEU A 1 95 ? -7.152 -8.508 -10.328 1 95.56 95 LEU A C 1
ATOM 733 O O . LEU A 1 95 ? -6.227 -8.312 -9.531 1 95.56 95 LEU A O 1
ATOM 737 N N . ARG A 1 96 ? -6.977 -8.766 -11.594 1 96.94 96 ARG A N 1
ATOM 738 C CA . ARG A 1 96 ? -5.637 -9.016 -12.109 1 96.94 96 ARG A CA 1
ATOM 739 C C . ARG A 1 96 ? -4.762 -7.773 -11.984 1 96.94 96 ARG A C 1
ATOM 741 O O . ARG A 1 96 ? -3.611 -7.855 -11.547 1 96.94 96 ARG A O 1
ATOM 748 N N . GLU A 1 97 ? -5.332 -6.629 -12.344 1 97.06 97 GLU A N 1
ATOM 749 C CA . GLU A 1 97 ? -4.574 -5.391 -12.203 1 97.06 97 GLU A CA 1
ATOM 750 C C . GLU A 1 97 ? -4.277 -5.09 -10.734 1 97.06 97 GLU A C 1
ATOM 752 O O . GLU A 1 97 ? -3.184 -4.629 -10.398 1 97.06 97 GLU A O 1
ATOM 757 N N . ALA A 1 98 ? -5.234 -5.348 -9.898 1 96.5 98 ALA A N 1
ATOM 758 C CA . ALA A 1 98 ? -5.039 -5.141 -8.469 1 96.5 98 ALA A CA 1
ATOM 759 C C . ALA A 1 98 ? -3.932 -6.043 -7.93 1 96.5 98 ALA A C 1
ATOM 761 O O . ALA A 1 98 ? -3.078 -5.594 -7.16 1 96.5 98 ALA A O 1
ATOM 762 N N . ALA A 1 99 ? -3.939 -7.242 -8.367 1 97 99 ALA A N 1
ATOM 763 C CA . ALA A 1 99 ? -2.918 -8.195 -7.93 1 97 99 ALA A CA 1
ATOM 764 C C . ALA A 1 99 ? -1.527 -7.738 -8.359 1 97 99 ALA A C 1
ATOM 766 O O . ALA A 1 99 ? -0.572 -7.824 -7.586 1 97 99 ALA A O 1
ATOM 767 N N . PHE A 1 100 ? -1.448 -7.25 -9.57 1 97.25 100 PHE A N 1
ATOM 768 C CA . PHE A 1 100 ? -0.171 -6.75 -10.062 1 97.25 100 PHE A CA 1
ATOM 769 C C . PHE A 1 100 ? 0.28 -5.531 -9.266 1 97.25 100 PHE A C 1
ATOM 771 O O . PHE A 1 100 ? 1.457 -5.41 -8.922 1 97.25 100 PHE A O 1
ATOM 778 N N . ALA A 1 101 ? -0.616 -4.648 -9.031 1 96.69 101 ALA A N 1
ATOM 779 C CA . ALA A 1 101 ? -0.293 -3.447 -8.266 1 96.69 101 ALA A CA 1
ATOM 780 C C . ALA A 1 101 ? 0.208 -3.809 -6.867 1 96.69 101 ALA A C 1
ATOM 782 O O . ALA A 1 101 ? 1.217 -3.27 -6.406 1 96.69 101 ALA A O 1
ATOM 783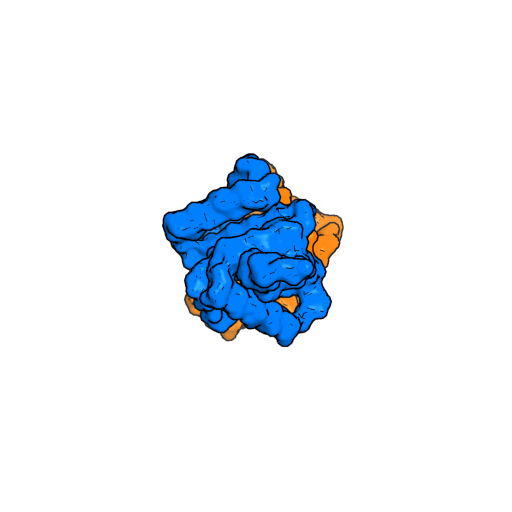 N N . VAL A 1 102 ? -0.438 -4.715 -6.195 1 95.06 102 VAL A N 1
ATOM 784 C CA . VAL A 1 102 ? -0.063 -5.125 -4.848 1 95.06 102 VAL A CA 1
ATOM 785 C C . VAL A 1 102 ? 1.29 -5.832 -4.875 1 95.06 102 VAL A C 1
ATOM 787 O O . VAL A 1 102 ? 2.158 -5.559 -4.043 1 95.06 102 VAL A O 1
ATOM 790 N N . ALA A 1 103 ? 1.465 -6.738 -5.812 1 94.94 103 ALA A N 1
ATOM 791 C CA . ALA A 1 103 ? 2.744 -7.43 -5.953 1 94.94 103 ALA A CA 1
ATOM 792 C C . ALA A 1 103 ? 3.883 -6.434 -6.164 1 94.94 103 ALA A C 1
ATOM 794 O O . ALA A 1 103 ? 4.934 -6.543 -5.527 1 94.94 103 ALA A O 1
ATOM 795 N N . THR A 1 104 ? 3.648 -5.488 -7.059 1 95.69 104 THR A N 1
ATOM 796 C CA . THR A 1 104 ? 4.648 -4.465 -7.344 1 95.69 104 THR A CA 1
ATOM 797 C C . THR A 1 104 ? 4.957 -3.645 -6.098 1 95.69 104 THR A C 1
ATOM 799 O O . THR A 1 104 ? 6.121 -3.363 -5.805 1 95.69 104 THR A O 1
ATOM 802 N N . ASP A 1 105 ? 3.93 -3.258 -5.383 1 93.5 105 ASP A N 1
ATOM 803 C CA . ASP A 1 105 ? 4.094 -2.486 -4.152 1 93.5 105 ASP A CA 1
ATOM 804 C C . ASP A 1 105 ? 4.965 -3.236 -3.148 1 93.5 105 ASP A C 1
ATOM 806 O O . ASP A 1 105 ? 5.871 -2.652 -2.547 1 93.5 105 ASP A O 1
ATOM 810 N N . LEU A 1 106 ? 4.73 -4.508 -2.975 1 90.69 106 LEU A N 1
ATOM 811 C CA . LEU A 1 106 ? 5.453 -5.324 -2.006 1 90.69 106 LEU A CA 1
ATOM 812 C C . LEU A 1 106 ? 6.91 -5.496 -2.418 1 90.69 106 LEU A C 1
ATOM 814 O O . LEU A 1 106 ? 7.809 -5.434 -1.577 1 90.69 106 LEU A O 1
ATOM 818 N N . VAL A 1 107 ? 7.184 -5.715 -3.672 1 90.75 107 VAL A N 1
ATOM 819 C CA . VAL A 1 107 ? 8.531 -5.906 -4.188 1 90.75 107 VAL A CA 1
ATOM 820 C C . VAL A 1 107 ? 9.352 -4.633 -3.986 1 90.75 107 VAL A C 1
ATOM 822 O O . VAL A 1 107 ? 10.523 -4.695 -3.598 1 90.75 107 VAL A O 1
ATOM 825 N N . LEU A 1 108 ? 8.703 -3.494 -4.164 1 89.88 108 LEU A N 1
ATOM 826 C CA . LEU A 1 108 ? 9.406 -2.215 -4.105 1 89.88 108 LEU A CA 1
ATOM 827 C C . LEU A 1 108 ? 9.57 -1.75 -2.662 1 89.88 108 LEU A C 1
ATOM 829 O O . LEU A 1 108 ? 10.461 -0.952 -2.361 1 89.88 108 LEU A O 1
ATOM 833 N N . ALA A 1 109 ? 8.695 -2.168 -1.719 1 83.19 109 ALA A N 1
ATOM 834 C CA . ALA A 1 109 ? 8.727 -1.749 -0.319 1 83.19 109 ALA A CA 1
ATOM 835 C C . ALA A 1 109 ? 10.039 -2.148 0.348 1 83.19 109 ALA A C 1
ATOM 837 O O . ALA A 1 109 ? 10.477 -1.503 1.302 1 83.19 109 ALA A O 1
ATOM 838 N N . ASP A 1 110 ? 10.703 -3.162 -0.16 1 73.69 110 ASP A N 1
ATOM 839 C CA . ASP A 1 110 ? 11.93 -3.672 0.437 1 73.69 110 ASP A CA 1
ATOM 840 C C . ASP A 1 110 ? 13.141 -2.863 -0.028 1 73.69 110 ASP A C 1
ATOM 842 O O . ASP A 1 110 ? 14.258 -3.09 0.436 1 73.69 110 ASP A O 1
ATOM 846 N N . GLY A 1 111 ? 12.914 -1.845 -0.846 1 75.12 111 GLY A N 1
ATOM 847 C CA . GLY A 1 111 ? 14.008 -0.99 -1.271 1 75.12 111 GLY A CA 1
ATOM 848 C C . GLY A 1 111 ? 14.539 -1.337 -2.65 1 75.12 111 GLY A C 1
ATOM 849 O O . GLY A 1 111 ? 13.781 -1.338 -3.625 1 75.12 111 GLY A O 1
ATOM 850 N N . VAL A 1 112 ? 15.75 -1.92 -2.66 1 78.5 112 VAL A N 1
ATOM 851 C CA . VAL A 1 112 ? 16.406 -2.154 -3.938 1 78.5 112 VAL A CA 1
ATOM 852 C C . VAL A 1 112 ? 15.797 -3.367 -4.629 1 78.5 112 VAL A C 1
ATOM 854 O O . VAL A 1 112 ? 15.664 -4.434 -4.023 1 78.5 112 VAL A O 1
ATOM 857 N N . VAL A 1 113 ? 15.359 -3.182 -5.855 1 87.75 113 VAL A N 1
ATOM 858 C CA . VAL A 1 113 ? 14.742 -4.219 -6.676 1 87.75 113 VAL A CA 1
ATOM 859 C C . VAL A 1 113 ? 15.82 -4.934 -7.492 1 87.75 113 VAL A C 1
ATOM 861 O O . VAL A 1 113 ? 16.531 -4.305 -8.281 1 87.75 113 VAL A O 1
ATOM 864 N N . SER A 1 114 ? 15.945 -6.262 -7.293 1 89.88 114 SER A N 1
ATOM 865 C CA . SER A 1 114 ? 16.906 -7.066 -8.039 1 89.88 114 SER A CA 1
ATOM 866 C C . SER A 1 114 ? 16.453 -7.289 -9.477 1 89.88 114 SER A C 1
ATOM 868 O O . SER A 1 114 ? 15.281 -7.055 -9.797 1 89.88 114 SER A O 1
ATOM 870 N N . GLN A 1 115 ? 17.406 -7.703 -10.281 1 91.88 115 GLN A N 1
ATOM 871 C CA . GLN A 1 115 ? 17.062 -8.023 -11.664 1 91.88 115 GLN A CA 1
ATOM 872 C C . GLN A 1 115 ? 16.047 -9.164 -11.734 1 91.88 115 GLN A C 1
ATOM 874 O O . GLN A 1 115 ? 15.148 -9.148 -12.578 1 91.88 115 GLN A O 1
ATOM 879 N N . GLU A 1 116 ? 16.203 -10.094 -10.859 1 89.31 116 GLU A N 1
ATOM 880 C CA . GLU A 1 116 ? 15.273 -11.219 -10.805 1 89.31 116 GLU A CA 1
ATOM 881 C C . GLU A 1 116 ? 13.852 -10.75 -10.508 1 89.31 116 GLU A C 1
ATOM 883 O O . GLU A 1 116 ? 12.891 -11.234 -11.109 1 89.31 116 GLU A O 1
ATOM 888 N N . GLU A 1 117 ? 13.727 -9.797 -9.586 1 90.5 117 GLU A N 1
ATOM 889 C CA . GLU A 1 117 ? 12.414 -9.258 -9.219 1 90.5 117 GLU A CA 1
ATOM 890 C C . GLU A 1 117 ? 11.812 -8.453 -10.375 1 90.5 117 GLU A C 1
ATOM 892 O O . GLU A 1 117 ? 10.602 -8.531 -10.617 1 90.5 117 GLU A O 1
ATOM 897 N N . ARG A 1 118 ? 12.656 -7.734 -11.07 1 92.75 118 ARG A N 1
ATOM 898 C CA . ARG A 1 118 ? 12.203 -6.98 -12.234 1 92.75 118 ARG A CA 1
ATOM 899 C C . ARG A 1 118 ? 11.672 -7.91 -13.32 1 92.75 118 ARG A C 1
ATOM 901 O O . ARG A 1 118 ? 10.609 -7.66 -13.898 1 92.75 118 ARG A O 1
ATOM 908 N N . ASP A 1 119 ? 12.461 -8.961 -13.555 1 93 119 ASP A N 1
ATOM 909 C CA . ASP A 1 119 ? 12.039 -9.938 -14.555 1 93 119 ASP A CA 1
ATOM 910 C C . ASP A 1 119 ? 10.727 -10.602 -14.148 1 93 119 ASP A C 1
ATOM 912 O O . ASP A 1 119 ? 9.867 -10.859 -15 1 93 119 ASP A O 1
ATOM 916 N N . PHE A 1 120 ? 10.617 -10.891 -12.875 1 91.25 120 PHE A N 1
ATOM 917 C CA . PHE A 1 120 ? 9.383 -11.5 -12.391 1 91.25 120 PHE A CA 1
ATOM 918 C C . PHE A 1 120 ? 8.188 -10.594 -12.656 1 91.25 120 PHE A C 1
ATOM 920 O O . PHE A 1 120 ? 7.164 -11.047 -13.172 1 91.25 120 PHE A O 1
ATOM 927 N N . LEU A 1 121 ? 8.258 -9.297 -12.344 1 94.38 121 LEU A N 1
ATOM 928 C CA . LEU A 1 121 ? 7.16 -8.352 -12.539 1 94.38 121 LEU A CA 1
ATOM 929 C C . LEU A 1 121 ? 6.828 -8.203 -14.023 1 94.38 121 LEU A C 1
ATOM 931 O O . LEU A 1 121 ? 5.66 -8.07 -14.391 1 94.38 121 LEU A O 1
ATOM 935 N N . ASN A 1 122 ? 7.887 -8.258 -14.82 1 95.62 122 ASN A N 1
ATOM 936 C CA . ASN A 1 122 ? 7.68 -8.211 -16.266 1 95.62 122 ASN A CA 1
ATOM 937 C C . ASN A 1 122 ? 6.879 -9.414 -16.75 1 95.62 122 ASN A C 1
ATOM 939 O O . ASN A 1 122 ? 5.93 -9.258 -17.531 1 95.62 122 ASN A O 1
ATOM 943 N N . ASP A 1 123 ? 7.246 -10.539 -16.312 1 94.25 123 ASP A N 1
ATOM 944 C CA . ASP A 1 123 ? 6.531 -11.75 -16.672 1 94.25 123 ASP A CA 1
ATOM 945 C C . ASP A 1 123 ? 5.109 -11.742 -16.125 1 94.25 123 ASP A C 1
ATOM 947 O O . ASP A 1 123 ? 4.176 -12.195 -16.797 1 94.25 123 ASP A O 1
ATOM 951 N N . LEU A 1 124 ? 4.953 -11.227 -14.977 1 94.62 124 LEU A N 1
ATOM 952 C CA . LEU A 1 124 ? 3.676 -11.25 -14.273 1 94.62 124 LEU A CA 1
ATOM 953 C C . LEU A 1 124 ? 2.633 -10.414 -15.008 1 94.62 124 LEU A C 1
ATOM 955 O O . LEU A 1 124 ? 1.518 -10.883 -15.25 1 94.62 124 LEU A O 1
ATOM 959 N N . TYR A 1 125 ? 2.98 -9.133 -15.344 1 96.44 125 TYR A N 1
ATOM 960 C CA . TYR A 1 125 ? 1.934 -8.312 -15.953 1 96.44 125 TYR A CA 1
ATOM 961 C C . TYR A 1 125 ? 1.514 -8.883 -17.297 1 96.44 125 TYR A C 1
ATOM 963 O O . TYR A 1 125 ? 0.342 -8.805 -17.672 1 96.44 125 TYR A O 1
ATOM 971 N N . GLN A 1 126 ? 2.461 -9.578 -18.031 1 96.12 126 GLN A N 1
ATOM 972 C CA . GLN A 1 126 ? 2.141 -10.211 -19.297 1 96.12 126 GLN A CA 1
ATOM 973 C C . GLN A 1 126 ? 1.232 -11.422 -19.094 1 96.12 126 GLN A C 1
ATOM 975 O O . GLN A 1 126 ? 0.226 -11.57 -19.797 1 96.12 126 GLN A O 1
ATOM 980 N N . ALA A 1 127 ? 1.581 -12.195 -18.141 1 94.56 127 ALA A N 1
ATOM 981 C CA . ALA A 1 127 ? 0.822 -13.414 -17.859 1 94.56 127 ALA A CA 1
ATOM 982 C C . ALA A 1 127 ? -0.603 -13.086 -17.422 1 94.56 127 ALA A C 1
ATOM 984 O O . ALA A 1 127 ? -1.537 -13.836 -17.719 1 94.56 127 ALA A O 1
ATOM 985 N N . LEU A 1 128 ? -0.844 -11.969 -16.75 1 96.25 128 LEU A N 1
ATOM 986 C CA . LEU A 1 128 ? -2.154 -11.57 -16.25 1 96.25 128 LEU A CA 1
ATOM 987 C C . LEU A 1 128 ? -2.947 -10.828 -17.312 1 96.25 128 LEU A C 1
ATOM 989 O O . LEU A 1 128 ? -4.094 -10.438 -17.078 1 96.25 128 LEU A O 1
ATOM 993 N N . GLY A 1 129 ? -2.326 -10.602 -18.484 1 96.19 129 GLY A N 1
ATOM 994 C CA . GLY A 1 129 ? -3.008 -9.938 -19.578 1 96.19 129 GLY A CA 1
ATOM 995 C C . GLY A 1 129 ? -3.189 -8.445 -19.344 1 96.19 129 GLY A C 1
ATOM 996 O O . GLY A 1 129 ? -4.176 -7.859 -19.797 1 96.19 129 GLY A O 1
ATOM 997 N N . ILE A 1 130 ? -2.32 -7.84 -18.609 1 96.62 130 ILE A N 1
ATOM 998 C CA . ILE A 1 130 ? -2.369 -6.41 -18.328 1 96.62 130 ILE A CA 1
ATOM 999 C C . ILE A 1 130 ? -1.63 -5.641 -19.422 1 96.62 130 ILE A C 1
ATOM 1001 O O . ILE A 1 130 ? -0.546 -6.047 -19.844 1 96.62 130 ILE A O 1
ATOM 1005 N N . SER A 1 131 ? -2.236 -4.539 -19.953 1 96.94 131 SER A N 1
ATOM 1006 C CA . SER A 1 131 ? -1.589 -3.732 -20.984 1 96.94 131 SER A CA 1
ATOM 1007 C C . SER A 1 131 ? -0.301 -3.104 -20.469 1 96.94 131 SER A C 1
ATOM 1009 O O . SER A 1 131 ? -0.186 -2.807 -19.281 1 96.94 131 SER A O 1
ATOM 1011 N N . SER A 1 132 ? 0.657 -2.844 -21.328 1 96.88 132 SER A N 1
ATOM 1012 C CA . SER A 1 132 ? 1.93 -2.23 -20.953 1 96.88 132 SER A CA 1
ATOM 1013 C C . SER A 1 132 ? 1.724 -0.835 -20.375 1 96.88 132 SER A C 1
ATOM 1015 O O . SER A 1 132 ? 2.459 -0.416 -19.484 1 96.88 132 SER A O 1
ATOM 1017 N N . ASP A 1 133 ? 0.736 -0.13 -20.844 1 96.56 133 ASP A N 1
ATOM 1018 C CA . ASP A 1 133 ? 0.446 1.214 -20.359 1 96.56 133 ASP A CA 1
ATOM 1019 C C . ASP A 1 133 ? 0.035 1.186 -18.891 1 96.56 133 ASP A C 1
ATOM 1021 O O . ASP A 1 133 ? 0.572 1.938 -18.078 1 96.56 133 ASP A O 1
ATOM 1025 N N . ILE A 1 134 ? -0.875 0.286 -18.609 1 96.31 134 ILE A N 1
ATOM 1026 C CA . ILE A 1 134 ? -1.367 0.171 -17.25 1 96.31 134 ILE A CA 1
ATOM 1027 C C . ILE A 1 134 ? -0.25 -0.33 -16.344 1 96.31 134 ILE A C 1
ATOM 1029 O O . ILE A 1 134 ? -0.062 0.187 -15.234 1 96.31 134 ILE A O 1
ATOM 1033 N N . ALA A 1 135 ? 0.499 -1.291 -16.797 1 97.5 135 ALA A N 1
ATOM 1034 C CA . ALA A 1 135 ? 1.609 -1.825 -16.016 1 97.5 135 ALA A CA 1
ATOM 1035 C C . ALA A 1 135 ? 2.637 -0.74 -15.703 1 97.5 135 ALA A C 1
ATOM 1037 O O . ALA A 1 135 ? 3.115 -0.632 -14.57 1 97.5 135 ALA A O 1
ATOM 1038 N N . THR A 1 136 ? 2.971 0.073 -16.688 1 96.88 136 THR A N 1
ATOM 1039 C CA . THR A 1 136 ? 3.928 1.161 -16.516 1 96.88 136 THR A CA 1
ATOM 1040 C C . THR A 1 136 ? 3.414 2.186 -15.508 1 96.88 136 THR A C 1
ATOM 1042 O O . THR A 1 136 ? 4.164 2.646 -14.648 1 96.88 136 THR A O 1
ATOM 1045 N N . GLN A 1 137 ? 2.174 2.518 -15.633 1 96.5 137 GLN A N 1
ATOM 1046 C CA . GLN A 1 137 ? 1.562 3.455 -14.695 1 96.5 137 GLN A CA 1
ATOM 1047 C C . GLN A 1 137 ? 1.635 2.932 -13.266 1 96.5 137 GLN A C 1
ATOM 1049 O O . GLN A 1 137 ? 1.963 3.678 -12.336 1 96.5 137 GLN A O 1
ATOM 1054 N N . ILE A 1 138 ? 1.337 1.679 -13.086 1 97.25 138 ILE A N 1
ATOM 1055 C CA . ILE A 1 138 ? 1.356 1.052 -11.766 1 97.25 138 ILE A CA 1
ATOM 1056 C C . ILE A 1 138 ? 2.773 1.091 -11.195 1 97.25 138 ILE A C 1
ATOM 1058 O O . ILE A 1 138 ? 2.98 1.513 -10.055 1 97.25 138 ILE A O 1
ATOM 1062 N N . VAL A 1 139 ? 3.725 0.711 -11.992 1 96.25 139 VAL A N 1
ATOM 1063 C CA . VAL A 1 139 ? 5.109 0.656 -11.531 1 96.25 139 VAL A CA 1
ATOM 1064 C C . VAL A 1 139 ? 5.586 2.057 -11.164 1 96.25 139 VAL A C 1
ATOM 1066 O O . VAL A 1 139 ? 6.219 2.25 -10.117 1 96.25 139 VAL A O 1
ATOM 1069 N N . GLN A 1 140 ? 5.273 3.035 -11.953 1 95 140 GLN A N 1
ATOM 1070 C CA . GLN A 1 140 ? 5.703 4.406 -11.703 1 95 140 GLN A CA 1
ATOM 1071 C C . GLN A 1 140 ? 5.113 4.938 -10.398 1 95 140 GLN A C 1
ATOM 1073 O O . GLN A 1 140 ? 5.82 5.555 -9.594 1 95 140 GLN A O 1
ATOM 1078 N N . VAL A 1 141 ? 3.863 4.707 -10.211 1 95.44 141 VAL A N 1
ATOM 1079 C CA . VAL A 1 141 ? 3.201 5.211 -9.008 1 95.44 141 VAL A CA 1
ATOM 1080 C C . VAL A 1 141 ? 3.715 4.465 -7.781 1 95.44 141 VAL A C 1
ATOM 1082 O O . VAL A 1 141 ? 3.902 5.059 -6.719 1 95.44 141 VAL A O 1
ATOM 1085 N N . MET A 1 142 ? 3.949 3.186 -7.93 1 94.31 142 MET A N 1
ATOM 1086 C CA . MET A 1 142 ? 4.465 2.428 -6.793 1 94.31 142 MET A CA 1
ATOM 1087 C C . MET A 1 142 ? 5.887 2.867 -6.445 1 94.31 142 MET A C 1
ATOM 1089 O O . MET A 1 142 ? 6.273 2.863 -5.277 1 94.31 142 MET A O 1
ATOM 1093 N N . LEU A 1 143 ? 6.688 3.256 -7.488 1 92.12 143 LEU A N 1
ATOM 1094 C CA . LEU A 1 143 ? 8.016 3.816 -7.246 1 92.12 143 LEU A CA 1
ATOM 1095 C C . LEU A 1 143 ? 7.914 5.121 -6.461 1 92.12 143 LEU A C 1
ATOM 1097 O O . LEU A 1 143 ? 8.695 5.352 -5.535 1 92.12 143 LEU A O 1
ATOM 1101 N N . ILE A 1 144 ? 6.945 5.887 -6.828 1 92.81 144 ILE A N 1
ATOM 1102 C CA . ILE A 1 144 ? 6.715 7.145 -6.125 1 92.81 144 ILE A CA 1
ATOM 1103 C C . ILE A 1 144 ? 6.336 6.859 -4.672 1 92.81 144 ILE A C 1
ATOM 1105 O O . ILE A 1 144 ? 6.922 7.434 -3.748 1 92.81 144 ILE A O 1
ATOM 1109 N N . LYS A 1 145 ? 5.379 6.008 -4.5 1 9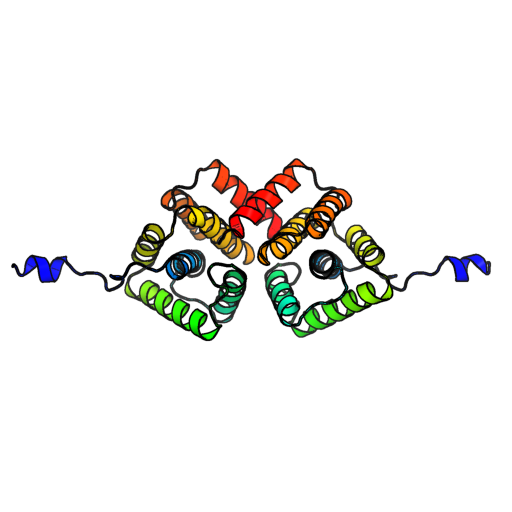2.75 145 LYS A N 1
ATOM 1110 C CA . LYS A 1 145 ? 4.844 5.699 -3.178 1 92.75 145 LYS A CA 1
ATOM 1111 C C . LYS A 1 145 ? 5.938 5.184 -2.25 1 92.75 145 LYS A C 1
ATOM 1113 O O . LYS A 1 145 ? 5.941 5.484 -1.055 1 92.75 145 LYS A O 1
ATOM 1118 N N . ASN A 1 146 ? 6.902 4.395 -2.768 1 90.12 146 ASN A N 1
ATOM 1119 C CA . ASN A 1 146 ? 7.895 3.707 -1.946 1 90.12 146 ASN A CA 1
ATOM 1120 C C . ASN A 1 146 ? 9.203 4.484 -1.885 1 90.12 146 ASN A C 1
ATOM 1122 O O . ASN A 1 146 ? 10.227 3.957 -1.432 1 90.12 146 ASN A O 1
ATOM 1126 N N . ARG A 1 147 ? 9.242 5.738 -2.43 1 83.75 147 ARG A N 1
ATOM 1127 C CA . ARG A 1 147 ? 10.414 6.605 -2.344 1 83.75 147 ARG A CA 1
ATOM 1128 C C . ARG A 1 147 ? 10.672 7.027 -0.901 1 83.75 147 ARG A C 1
ATOM 1130 O O . ARG A 1 147 ? 11.797 7.406 -0.555 1 83.75 147 ARG A O 1
ATOM 1137 N N . GLY A 1 148 ? 9.727 6.965 -0.05 1 76 148 GLY A N 1
ATOM 1138 C CA . GLY A 1 148 ? 9.922 7.453 1.305 1 76 148 GLY A CA 1
ATOM 1139 C C . GLY A 1 148 ? 10.57 6.434 2.219 1 76 148 GLY A C 1
ATOM 1140 O O . GLY A 1 148 ? 10.641 5.25 1.886 1 76 148 GLY A O 1
ATOM 1141 N N . MET B 1 1 ? 11.047 45.656 23.781 1 38.72 1 MET B N 1
ATOM 1142 C CA . MET B 1 1 ? 10.758 44.312 23.297 1 38.72 1 MET B CA 1
ATOM 1143 C C . MET B 1 1 ? 9.375 43.875 23.75 1 38.72 1 MET B C 1
ATOM 1145 O O . MET B 1 1 ? 9.172 43.531 24.922 1 38.72 1 MET B O 1
ATOM 1149 N N . GLY B 1 2 ? 8.086 44.281 23.078 1 35.09 2 GLY B N 1
ATOM 1150 C CA . GLY B 1 2 ? 6.77 44.625 23.594 1 35.09 2 GLY B CA 1
ATOM 1151 C C . GLY B 1 2 ? 5.898 43.438 23.891 1 35.09 2 GLY B C 1
ATOM 1152 O O . GLY B 1 2 ? 6.215 42.312 23.484 1 35.09 2 GLY B O 1
ATOM 1153 N N . LEU B 1 3 ? 4.859 43.594 24.766 1 45.59 3 LEU B N 1
ATOM 1154 C CA . LEU B 1 3 ? 3.795 42.719 25.219 1 45.59 3 LEU B CA 1
ATOM 1155 C C . LEU B 1 3 ? 3.131 42.031 24.031 1 45.59 3 LEU B C 1
ATOM 1157 O O . LEU B 1 3 ? 2.781 40.844 24.109 1 45.59 3 LEU B O 1
ATOM 1161 N N . PHE B 1 4 ? 2.885 42.719 22.969 1 48.28 4 PHE B N 1
ATOM 1162 C CA . PHE B 1 4 ? 2.246 42.156 21.797 1 48.28 4 PHE B CA 1
ATOM 1163 C C . PHE B 1 4 ? 3.084 41.031 21.219 1 48.28 4 PHE B C 1
ATOM 1165 O O . PHE B 1 4 ? 2.545 40.094 20.625 1 48.28 4 PHE B O 1
ATOM 1172 N N . ASP B 1 5 ? 4.41 41.188 21.094 1 47.12 5 ASP B N 1
ATOM 1173 C CA . ASP B 1 5 ? 5.254 40.094 20.609 1 47.12 5 ASP B CA 1
ATOM 1174 C C . ASP B 1 5 ? 5.059 38.844 21.453 1 47.12 5 ASP B C 1
ATOM 1176 O O . ASP B 1 5 ? 5.09 37.719 20.922 1 47.12 5 ASP B O 1
ATOM 1180 N N . LYS B 1 6 ? 5.062 38.844 22.688 1 48.47 6 LYS B N 1
ATOM 1181 C CA . LYS B 1 6 ? 4.832 37.75 23.641 1 48.47 6 LYS B CA 1
ATOM 1182 C C . LYS B 1 6 ? 3.426 37.188 23.484 1 48.47 6 LYS B C 1
ATOM 1184 O O . LYS B 1 6 ? 3.23 35.969 23.578 1 48.47 6 LYS B O 1
ATOM 1189 N N . MET B 1 7 ? 2.26 37.75 23.375 1 43.84 7 MET B N 1
ATOM 1190 C CA . MET B 1 7 ? 0.857 37.375 23.281 1 43.84 7 MET B CA 1
ATOM 1191 C C . MET B 1 7 ? 0.504 36.938 21.859 1 43.84 7 MET B C 1
ATOM 1193 O O . MET B 1 7 ? -0.284 36 21.672 1 43.84 7 MET B O 1
ATOM 1197 N N . PHE B 1 8 ? 0.592 37.656 20.719 1 44.28 8 PHE B N 1
ATOM 1198 C CA . PHE B 1 8 ? 0.342 37.281 19.344 1 44.28 8 PHE B CA 1
ATOM 1199 C C . PHE B 1 8 ? 1.348 36.25 18.875 1 44.28 8 PHE B C 1
ATOM 1201 O O . PHE B 1 8 ? 1.226 35.688 17.781 1 44.28 8 PHE B O 1
ATOM 1208 N N . GLY B 1 9 ? 2.602 36.281 19.219 1 42.25 9 GLY B N 1
ATOM 1209 C CA . GLY B 1 9 ? 3.564 35.219 18.984 1 42.25 9 GLY B CA 1
ATOM 1210 C C . GLY B 1 9 ? 3.127 33.906 19.547 1 42.25 9 GLY B C 1
ATOM 1211 O O . GLY B 1 9 ? 3.848 33.281 20.344 1 42.25 9 GLY B O 1
ATOM 1212 N N . THR B 1 10 ? 1.873 33.719 20 1 38.19 10 THR B N 1
ATOM 1213 C CA . THR B 1 10 ? 1.309 32.406 20.328 1 38.19 10 THR B CA 1
ATOM 1214 C C . THR B 1 10 ? 1.966 31.312 19.484 1 38.19 10 THR B C 1
ATOM 1216 O O . THR B 1 10 ? 1.707 31.188 18.281 1 38.19 10 THR B O 1
ATOM 1219 N N . GLN B 1 11 ? 3.217 31.234 19.547 1 38.88 11 GLN B N 1
ATOM 1220 C CA . GLN B 1 11 ? 3.986 30.109 19.047 1 38.88 11 GLN B CA 1
ATOM 1221 C C . GLN B 1 11 ? 3.236 28.797 19.25 1 38.88 11 GLN B C 1
ATOM 1223 O O . GLN B 1 11 ? 3.066 28.328 20.375 1 38.88 11 GLN B O 1
ATOM 1228 N N . SER B 1 12 ? 2.096 28.656 18.688 1 42.53 12 SER B N 1
ATOM 1229 C CA . SER B 1 12 ? 1.493 27.328 18.703 1 42.53 12 SER B CA 1
ATOM 1230 C C . SER B 1 12 ? 2.547 26.234 18.922 1 42.53 12 SER B C 1
ATOM 1232 O O . SER B 1 12 ? 3.68 26.375 18.469 1 42.53 12 SER B O 1
ATOM 1234 N N . GLN B 1 13 ? 2.592 25.672 20.094 1 44.31 13 GLN B N 1
ATOM 1235 C CA . GLN B 1 13 ? 3.406 24.562 20.562 1 44.31 13 GLN B CA 1
ATOM 1236 C C . GLN B 1 13 ? 3.85 23.672 19.406 1 44.31 13 GLN B C 1
ATOM 1238 O O . GLN B 1 13 ? 4.527 22.672 19.609 1 44.31 13 GLN B O 1
ATOM 1243 N N . VAL B 1 14 ? 3.084 23.672 18.297 1 51.56 14 VAL B N 1
ATOM 1244 C CA . VAL B 1 14 ? 3.715 22.828 17.281 1 51.56 14 VAL B CA 1
ATOM 1245 C C . VAL B 1 14 ? 5.039 23.453 16.844 1 51.56 14 VAL B C 1
ATOM 1247 O O . VAL B 1 14 ? 5.086 24.203 15.883 1 51.56 14 VAL B O 1
ATOM 1250 N N . GLU B 1 15 ? 5.645 24.438 17.578 1 48.94 15 GLU B N 1
ATOM 1251 C CA . GLU B 1 15 ? 6.836 25.219 17.266 1 48.94 15 GLU B CA 1
ATOM 1252 C C . GLU B 1 15 ? 7.879 24.375 16.547 1 48.94 15 GLU B C 1
ATOM 1254 O O . GLU B 1 15 ? 8.594 24.875 15.672 1 48.94 15 GLU B O 1
ATOM 1259 N N . ASP B 1 16 ? 8.094 23.188 17.031 1 59.72 16 ASP B N 1
ATOM 1260 C CA . ASP B 1 16 ? 9.305 22.594 16.484 1 59.72 16 ASP B CA 1
ATOM 1261 C C . ASP B 1 16 ? 9.023 21.875 15.172 1 59.72 16 ASP B C 1
ATOM 1263 O O . ASP B 1 16 ? 8.016 21.172 15.047 1 59.72 16 ASP B O 1
ATOM 1267 N N . ALA B 1 17 ? 9.547 22.375 14.039 1 80.44 17 ALA B N 1
ATOM 1268 C CA . ALA B 1 17 ? 9.594 21.75 12.727 1 80.44 17 ALA B CA 1
ATOM 1269 C C . ALA B 1 17 ? 9.633 20.219 12.844 1 80.44 17 ALA B C 1
ATOM 1271 O O . ALA B 1 17 ? 10.32 19.688 13.711 1 80.44 17 ALA B O 1
ATOM 1272 N N . PHE B 1 18 ? 8.484 19.719 12.328 1 92.12 18 PHE B N 1
ATOM 1273 C CA . PHE B 1 18 ? 8.516 18.25 12.266 1 92.12 18 PHE B CA 1
ATOM 1274 C C . PHE B 1 18 ? 9.781 17.766 11.562 1 92.12 18 PHE B C 1
ATOM 1276 O O . PHE B 1 18 ? 10.25 18.406 10.617 1 92.12 18 PHE B O 1
ATOM 1283 N N . ILE B 1 19 ? 10.352 16.766 12.133 1 92.62 19 ILE B N 1
ATOM 1284 C CA . ILE B 1 19 ? 11.289 16.047 11.281 1 92.62 19 ILE B CA 1
ATOM 1285 C C . ILE B 1 19 ? 10.539 15.367 10.141 1 92.62 19 ILE B C 1
ATOM 1287 O O . ILE B 1 19 ? 9.32 15.188 10.211 1 92.62 19 ILE B O 1
ATOM 1291 N N . PRO B 1 20 ? 11.195 14.992 9.125 1 93.94 20 PRO B N 1
ATOM 1292 C CA . PRO B 1 20 ? 10.539 14.477 7.922 1 93.94 20 PRO B CA 1
ATOM 1293 C C . PRO B 1 20 ? 9.602 13.305 8.211 1 93.94 20 PRO B C 1
ATOM 1295 O O . PRO B 1 20 ? 8.484 13.258 7.707 1 93.94 20 PRO B O 1
ATOM 1298 N N . ALA B 1 21 ? 10.07 12.375 9.039 1 94.69 21 ALA B N 1
ATOM 1299 C CA . ALA B 1 21 ? 9.242 11.219 9.375 1 94.69 21 ALA B CA 1
ATOM 1300 C C . ALA B 1 21 ? 7.945 11.656 10.055 1 94.69 21 ALA B C 1
ATOM 1302 O O . ALA B 1 21 ? 6.871 11.141 9.742 1 94.69 21 ALA B O 1
ATOM 1303 N N . GLU B 1 22 ? 8.055 12.625 10.922 1 95.19 22 GLU B N 1
ATOM 1304 C CA . GLU B 1 22 ? 6.879 13.148 11.617 1 95.19 22 GLU B CA 1
ATOM 1305 C C . GLU B 1 22 ? 5.938 13.859 10.656 1 95.19 22 GLU B C 1
ATOM 1307 O O . GLU B 1 22 ? 4.719 13.711 10.75 1 95.19 22 GLU B O 1
ATOM 1312 N N . ALA B 1 23 ? 6.555 14.656 9.812 1 96.31 23 ALA B N 1
ATOM 1313 C CA . ALA B 1 23 ? 5.758 15.375 8.828 1 96.31 23 ALA B CA 1
ATOM 1314 C C . ALA B 1 23 ? 4.977 14.406 7.941 1 96.31 23 ALA B C 1
ATOM 1316 O O . ALA B 1 23 ? 3.785 14.602 7.691 1 96.31 23 ALA B O 1
ATOM 1317 N N . PHE B 1 24 ? 5.656 13.359 7.504 1 96.62 24 PHE B N 1
ATOM 1318 C CA . PHE B 1 24 ? 5.031 12.336 6.668 1 96.62 24 PHE B CA 1
ATOM 1319 C C . PHE B 1 24 ? 3.891 11.648 7.414 1 96.62 24 PHE B C 1
ATOM 1321 O O . PHE B 1 24 ? 2.785 11.523 6.883 1 96.62 24 PHE B O 1
ATOM 1328 N N . ALA B 1 25 ? 4.145 11.289 8.609 1 96.06 25 ALA B N 1
ATOM 1329 C CA . ALA B 1 25 ? 3.137 10.625 9.438 1 96.06 25 ALA B CA 1
ATOM 1330 C C . ALA B 1 25 ? 1.949 11.547 9.695 1 96.06 25 ALA B C 1
ATOM 1332 O O . ALA B 1 25 ? 0.798 11.109 9.695 1 96.06 25 ALA B O 1
ATOM 1333 N N . ALA B 1 26 ? 2.201 12.781 9.891 1 95.69 26 ALA B N 1
ATOM 1334 C CA . ALA B 1 26 ? 1.147 13.758 10.148 1 95.69 26 ALA B CA 1
ATOM 1335 C C . ALA B 1 26 ? 0.194 13.867 8.961 1 95.69 26 ALA B C 1
ATOM 1337 O O . ALA B 1 26 ? -1.023 13.938 9.141 1 95.69 26 ALA B O 1
ATOM 1338 N N . ILE B 1 27 ? 0.755 13.883 7.781 1 95.19 27 ILE B N 1
ATOM 1339 C CA . ILE B 1 27 ? -0.058 13.938 6.574 1 95.19 27 ILE B CA 1
ATOM 1340 C C . ILE B 1 27 ? -0.944 12.695 6.492 1 95.19 27 ILE B C 1
ATOM 1342 O O . ILE B 1 27 ? -2.137 12.797 6.195 1 95.19 27 ILE B O 1
ATOM 1346 N N . THR B 1 28 ? -0.378 11.562 6.77 1 93.69 28 THR B N 1
ATOM 1347 C CA . THR B 1 28 ? -1.114 10.305 6.738 1 93.69 28 THR B CA 1
ATOM 1348 C C . THR B 1 28 ? -2.256 10.32 7.754 1 93.69 28 THR B C 1
ATOM 1350 O O . THR B 1 28 ? -3.375 9.906 7.445 1 93.69 28 THR B O 1
ATOM 1353 N N . LEU B 1 29 ? -1.976 10.844 8.898 1 92.19 29 LEU B N 1
ATOM 1354 C CA . LEU B 1 29 ? -2.982 10.898 9.953 1 92.19 29 LEU B CA 1
ATOM 1355 C C . LEU B 1 29 ? -4.078 11.906 9.602 1 92.19 29 LEU B C 1
ATOM 1357 O O . LEU B 1 29 ? -5.258 11.656 9.867 1 92.19 29 LEU B O 1
ATOM 1361 N N . ALA B 1 30 ? -3.711 13 9.055 1 91.38 30 ALA B N 1
ATOM 1362 C CA . ALA B 1 30 ? -4.688 14.008 8.648 1 91.38 30 ALA B CA 1
ATOM 1363 C C . ALA B 1 30 ? -5.656 13.445 7.613 1 91.38 30 ALA B C 1
ATOM 1365 O O . ALA B 1 30 ? -6.84 13.789 7.609 1 91.38 30 ALA B O 1
ATOM 1366 N N . ALA B 1 31 ? -5.172 12.555 6.816 1 90.38 31 ALA B N 1
ATOM 1367 C CA . ALA B 1 31 ? -5.977 11.961 5.75 1 90.38 31 ALA B CA 1
ATOM 1368 C C . ALA B 1 31 ? -6.918 10.891 6.301 1 90.38 31 ALA B C 1
ATOM 1370 O O . ALA B 1 31 ? -8.008 10.68 5.766 1 90.38 31 ALA B O 1
ATOM 1371 N N . THR B 1 32 ? -6.559 10.25 7.367 1 88 32 THR B N 1
ATOM 1372 C CA . THR B 1 32 ? -7.285 9.062 7.797 1 88 32 THR B CA 1
ATOM 1373 C C . THR B 1 32 ? -8.047 9.336 9.094 1 88 32 THR B C 1
ATOM 1375 O O . THR B 1 32 ? -9.023 8.641 9.398 1 88 32 THR B O 1
ATOM 1378 N N . ALA B 1 33 ? -7.578 10.203 9.859 1 86.81 33 ALA B N 1
ATOM 1379 C CA . ALA B 1 33 ? -8.148 10.508 11.164 1 86.81 33 ALA B CA 1
ATOM 1380 C C . ALA B 1 33 ? -8.398 12.008 11.312 1 86.81 33 ALA B C 1
ATOM 1382 O O . ALA B 1 33 ? -7.996 12.617 12.305 1 86.81 33 ALA B O 1
ATOM 1383 N N . SER B 1 34 ? -9.156 12.539 10.398 1 80.38 34 SER B N 1
ATOM 1384 C CA . SER B 1 34 ? -9.344 13.984 10.375 1 80.38 34 SER B CA 1
ATOM 1385 C C . SER B 1 34 ? -10.18 14.453 11.555 1 80.38 34 SER B C 1
ATOM 1387 O O . SER B 1 34 ? -10.164 15.641 11.906 1 80.38 34 SER B O 1
ATOM 1389 N N . ASP B 1 35 ? -10.867 13.516 12.172 1 80.19 35 ASP B N 1
ATOM 1390 C CA . ASP B 1 35 ? -11.688 13.867 13.328 1 80.19 35 ASP B CA 1
ATOM 1391 C C . ASP B 1 35 ? -10.906 13.703 14.633 1 80.19 35 ASP B C 1
ATOM 1393 O O . ASP B 1 35 ? -11.43 13.969 15.719 1 80.19 35 ASP B O 1
ATOM 1397 N N . GLY B 1 36 ? -9.711 13.281 14.492 1 82.56 36 GLY B N 1
ATOM 1398 C CA . GLY B 1 36 ? -8.852 13.125 15.656 1 82.56 36 GLY B CA 1
ATOM 1399 C C . GLY B 1 36 ? -9.008 11.781 16.344 1 82.56 36 GLY B C 1
ATOM 1400 O O . GLY B 1 36 ? -8.414 11.53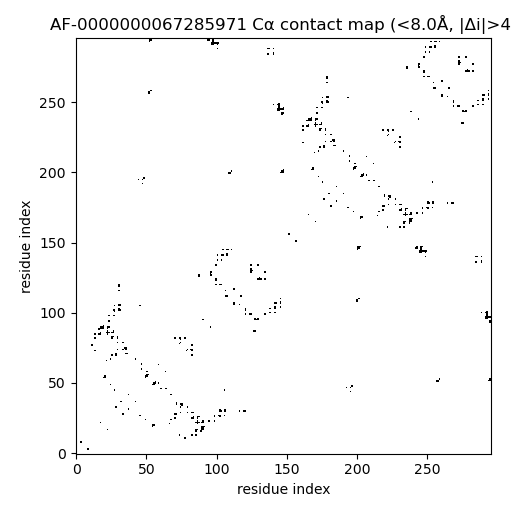9 17.391 1 82.56 36 GLY B O 1
ATOM 1401 N N . TYR B 1 37 ? -9.812 10.984 15.789 1 84.31 37 TYR B N 1
ATOM 1402 C CA . TYR B 1 37 ? -9.992 9.648 16.344 1 84.31 37 TYR B CA 1
ATOM 1403 C C . TYR B 1 37 ? -9.344 8.594 15.453 1 84.31 37 TYR B C 1
ATOM 1405 O O . TYR B 1 37 ? -9.445 8.664 14.227 1 84.31 37 TYR B O 1
ATOM 1413 N N . LEU B 1 38 ? -8.539 7.812 16.062 1 85.44 38 LEU B N 1
ATOM 1414 C CA . LEU B 1 38 ? -7.875 6.695 15.391 1 85.44 38 LEU B CA 1
ATOM 1415 C C . LEU B 1 38 ? -8.023 5.414 16.203 1 85.44 38 LEU B C 1
ATOM 1417 O O . LEU B 1 38 ? -7.508 5.316 17.312 1 85.44 38 LEU B O 1
ATOM 1421 N N . SER B 1 39 ? -8.859 4.531 15.664 1 83.69 39 SER B N 1
ATOM 1422 C CA . SER B 1 39 ? -8.984 3.256 16.375 1 83.69 39 SER B CA 1
ATOM 1423 C C . SER B 1 39 ? -7.641 2.541 16.469 1 83.69 39 SER B C 1
ATOM 1425 O O . SER B 1 39 ? -6.707 2.863 15.727 1 83.69 39 SER B O 1
ATOM 1427 N N . GLU B 1 40 ? -7.57 1.652 17.312 1 82.75 40 GLU B N 1
ATOM 1428 C CA . GLU B 1 40 ? -6.352 0.862 17.453 1 82.75 40 GLU B CA 1
ATOM 1429 C C . GLU B 1 40 ? -6.031 0.096 16.17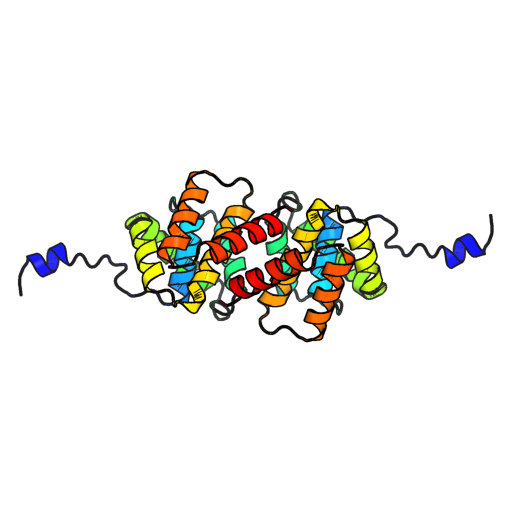2 1 82.75 40 GLU B C 1
ATOM 1431 O O . GLU B 1 40 ? -4.867 -0.002 15.781 1 82.75 40 GLU B O 1
ATOM 1436 N N . GLU B 1 41 ? -7.059 -0.406 15.594 1 78.25 41 GLU B N 1
ATOM 1437 C CA . GLU B 1 41 ? -6.887 -1.159 14.359 1 78.25 41 GLU B CA 1
ATOM 1438 C C . GLU B 1 41 ? -6.344 -0.271 13.242 1 78.25 41 GLU B C 1
ATOM 1440 O O . GLU B 1 41 ? -5.457 -0.682 12.492 1 78.25 41 GLU B O 1
ATOM 1445 N N . GLU B 1 42 ? -6.922 0.881 13.211 1 81.88 42 GLU B N 1
ATOM 1446 C CA . GLU B 1 42 ? -6.473 1.83 12.203 1 81.88 42 GLU B CA 1
ATOM 1447 C C . GLU B 1 42 ? -5.031 2.264 12.453 1 81.88 42 GLU B C 1
ATOM 1449 O O . GLU B 1 42 ? -4.23 2.355 11.523 1 81.88 42 GLU B O 1
ATOM 1454 N N . ALA B 1 43 ? -4.711 2.496 13.656 1 84.44 43 ALA B N 1
ATOM 1455 C CA . ALA B 1 43 ? -3.352 2.875 14.023 1 84.44 43 ALA B CA 1
ATOM 1456 C C . ALA B 1 43 ? -2.354 1.79 13.633 1 84.44 43 ALA B C 1
ATOM 1458 O O . ALA B 1 43 ? -1.259 2.088 13.148 1 84.44 43 ALA B O 1
ATOM 1459 N N . ARG B 1 44 ? -2.746 0.624 13.852 1 81.62 44 ARG B N 1
ATOM 1460 C CA . ARG B 1 44 ? -1.886 -0.5 13.5 1 81.62 44 ARG B CA 1
ATOM 1461 C C . ARG B 1 44 ? -1.701 -0.592 11.984 1 81.62 44 ARG B C 1
ATOM 1463 O O . ARG B 1 44 ? -0.594 -0.841 11.5 1 81.62 44 ARG B O 1
ATOM 1470 N N . ALA B 1 45 ? -2.777 -0.372 11.289 1 81.88 45 ALA B N 1
ATOM 1471 C CA . ALA B 1 45 ? -2.713 -0.434 9.828 1 81.88 45 ALA B CA 1
ATOM 1472 C C . ALA B 1 45 ? -1.791 0.647 9.273 1 81.88 45 ALA B C 1
ATOM 1474 O O . ALA B 1 45 ? -0.968 0.378 8.398 1 81.88 45 ALA B O 1
ATOM 1475 N N . ILE B 1 46 ? -1.921 1.79 9.844 1 88.88 46 ILE B N 1
ATOM 1476 C CA . ILE B 1 46 ? -1.087 2.904 9.406 1 88.88 46 ILE B CA 1
ATOM 1477 C C . ILE B 1 46 ? 0.371 2.631 9.766 1 88.88 46 ILE B C 1
ATOM 1479 O O . ILE B 1 46 ? 1.269 2.82 8.945 1 88.88 46 ILE B O 1
ATOM 1483 N N . SER B 1 47 ? 0.571 2.189 10.977 1 89.69 47 SER B N 1
ATOM 1484 C CA . SER B 1 47 ? 1.917 1.87 11.445 1 89.69 47 SER B CA 1
ATOM 1485 C C . SER B 1 47 ? 2.572 0.817 10.555 1 89.69 47 SER B C 1
ATOM 1487 O O . SER B 1 47 ? 3.746 0.939 10.203 1 89.69 47 SER B O 1
ATOM 1489 N N . SER B 1 48 ? 1.833 -0.163 10.234 1 84.25 48 SER B N 1
ATOM 1490 C CA . SER B 1 48 ? 2.352 -1.232 9.383 1 84.25 48 SER B CA 1
ATOM 1491 C C . SER B 1 48 ? 2.744 -0.707 8.008 1 84.25 48 SER B C 1
ATOM 1493 O O . SER B 1 48 ? 3.762 -1.118 7.449 1 84.25 48 SER B O 1
ATOM 1495 N N . THR B 1 49 ? 1.896 0.136 7.449 1 85.88 49 THR B N 1
ATOM 1496 C CA . THR B 1 49 ? 2.162 0.736 6.145 1 85.88 49 THR B CA 1
ATOM 1497 C C . THR B 1 49 ? 3.434 1.581 6.188 1 85.88 49 THR B C 1
ATOM 1499 O O . THR B 1 49 ? 4.301 1.45 5.324 1 85.88 49 THR B O 1
ATOM 1502 N N . LEU B 1 50 ? 3.574 2.412 7.238 1 91 50 LEU B N 1
ATOM 1503 C CA . LEU B 1 50 ? 4.699 3.34 7.324 1 91 50 LEU B CA 1
ATOM 1504 C C . LEU B 1 50 ? 5.984 2.604 7.676 1 91 50 LEU B C 1
ATOM 1506 O O . LEU B 1 50 ? 7.062 2.969 7.203 1 91 50 LEU B O 1
ATOM 1510 N N . SER B 1 51 ? 5.898 1.583 8.461 1 86.75 51 SER B N 1
ATOM 1511 C CA . SER B 1 51 ? 7.078 0.87 8.938 1 86.75 51 SER B CA 1
ATOM 1512 C C . SER B 1 51 ? 7.816 0.194 7.785 1 86.75 51 SER B C 1
ATOM 1514 O O . SER B 1 51 ? 8.992 -0.149 7.914 1 86.75 51 SER B O 1
ATOM 1516 N N . ARG B 1 52 ? 7.191 -0.017 6.699 1 79.62 52 ARG B N 1
ATOM 1517 C CA . ARG B 1 52 ? 7.801 -0.669 5.543 1 79.62 52 ARG B CA 1
ATOM 1518 C C . ARG B 1 52 ? 8.578 0.331 4.699 1 79.62 52 ARG B C 1
ATOM 1520 O O . ARG B 1 52 ? 9.312 -0.057 3.781 1 79.62 52 ARG B O 1
ATOM 1527 N N . MET B 1 53 ? 8.422 1.551 5.008 1 85.88 53 MET B N 1
ATOM 1528 C CA . MET B 1 53 ? 9.109 2.605 4.262 1 85.88 53 MET B CA 1
ATOM 1529 C C . MET B 1 53 ? 10.5 2.865 4.832 1 85.88 53 MET B C 1
ATOM 1531 O O . MET B 1 53 ? 10.703 2.754 6.039 1 85.88 53 MET B O 1
ATOM 1535 N N . ARG B 1 54 ? 11.422 3.293 3.98 1 83.75 54 ARG B N 1
ATOM 1536 C CA . ARG B 1 54 ? 12.789 3.609 4.383 1 83.75 54 ARG B CA 1
ATOM 1537 C C . ARG B 1 54 ? 12.805 4.719 5.434 1 83.75 54 ARG B C 1
ATOM 1539 O O . ARG B 1 54 ? 13.617 4.688 6.359 1 83.75 54 ARG B O 1
ATOM 1546 N N . LEU B 1 55 ? 11.922 5.617 5.312 1 89.12 55 LEU B N 1
ATOM 1547 C CA . LEU B 1 55 ? 11.828 6.773 6.199 1 89.12 55 LEU B CA 1
ATOM 1548 C C . LEU B 1 55 ? 11.586 6.336 7.641 1 89.12 55 LEU B C 1
ATOM 1550 O O . LEU B 1 55 ? 11.93 7.059 8.578 1 89.12 55 LEU B O 1
ATOM 1554 N N . PHE B 1 56 ? 11.031 5.125 7.797 1 92.06 56 PHE B N 1
ATOM 1555 C CA . PHE B 1 56 ? 10.609 4.68 9.117 1 92.06 56 PHE B CA 1
ATOM 1556 C C . PHE B 1 56 ? 11.336 3.398 9.516 1 92.06 56 PHE B C 1
ATOM 1558 O O . PHE B 1 56 ? 10.969 2.744 10.492 1 92.06 56 PHE B O 1
ATOM 1565 N N . ARG B 1 57 ? 12.305 2.967 8.758 1 83.5 57 ARG B N 1
ATOM 1566 C CA . ARG B 1 57 ? 12.953 1.673 8.914 1 83.5 57 ARG B CA 1
ATOM 1567 C C . ARG B 1 57 ? 13.586 1.538 10.297 1 83.5 57 ARG B C 1
ATOM 1569 O O . ARG B 1 57 ? 13.617 0.445 10.867 1 83.5 57 ARG B O 1
ATOM 1576 N N . SER B 1 58 ? 14.023 2.635 10.898 1 87.06 58 SER B N 1
ATOM 1577 C CA . SER B 1 58 ? 14.727 2.584 12.172 1 87.06 58 SER B CA 1
ATOM 1578 C C . SER B 1 58 ? 13.773 2.816 13.344 1 87.06 58 SER B C 1
ATOM 1580 O O . SER B 1 58 ? 14.195 2.846 14.5 1 87.06 58 SER B O 1
ATOM 1582 N N . TYR B 1 59 ? 12.516 2.92 13.008 1 91.69 59 TYR B N 1
ATOM 1583 C CA . TYR B 1 59 ? 11.547 3.182 14.062 1 91.69 59 TYR B CA 1
ATOM 1584 C C . TYR B 1 59 ? 10.992 1.881 14.633 1 91.69 59 TYR B C 1
ATOM 1586 O O . TYR B 1 59 ? 10.445 1.056 13.898 1 91.69 59 TYR B O 1
ATOM 1594 N N . SER B 1 60 ? 11.141 1.748 15.938 1 91.19 60 SER B N 1
ATOM 1595 C CA . SER B 1 60 ? 10.484 0.633 16.609 1 91.19 60 SER B CA 1
ATOM 1596 C C . SER B 1 60 ? 8.977 0.872 16.734 1 91.19 60 SER B C 1
ATOM 1598 O O . SER B 1 60 ? 8.508 2 16.562 1 91.19 60 SER B O 1
ATOM 1600 N N . ASN B 1 61 ? 8.273 -0.164 17 1 88.38 61 ASN B N 1
ATOM 1601 C CA . ASN B 1 61 ? 6.832 -0.04 17.203 1 88.38 61 ASN B CA 1
ATOM 1602 C C . ASN B 1 61 ? 6.5 0.967 18.297 1 88.38 61 ASN B C 1
ATOM 1604 O O . ASN B 1 61 ? 5.555 1.746 18.172 1 88.38 61 ASN B O 1
ATOM 1608 N N . ASP B 1 62 ? 7.297 0.98 19.359 1 91.81 62 ASP B N 1
ATOM 1609 C CA . ASP B 1 62 ? 7.066 1.9 20.469 1 91.81 62 ASP B CA 1
ATOM 1610 C C . ASP B 1 62 ? 7.266 3.35 20.031 1 91.81 62 ASP B C 1
ATOM 1612 O O . ASP B 1 62 ? 6.5 4.234 20.422 1 91.81 62 ASP B O 1
ATOM 1616 N N . VAL B 1 63 ? 8.312 3.529 19.234 1 93.44 63 VAL B N 1
ATOM 1617 C CA . VAL B 1 63 ? 8.602 4.871 18.75 1 93.44 63 VAL B CA 1
ATOM 1618 C C . VAL B 1 63 ? 7.473 5.34 17.828 1 93.44 63 VAL B C 1
ATOM 1620 O O . VAL B 1 63 ? 7.051 6.496 17.891 1 93.44 63 VAL B O 1
ATOM 1623 N N . MET B 1 64 ? 6.98 4.453 17.031 1 93.94 64 MET B N 1
ATOM 1624 C CA . MET B 1 64 ? 5.879 4.777 16.125 1 93.94 64 MET B CA 1
ATOM 1625 C C . MET B 1 64 ? 4.633 5.172 16.906 1 93.94 64 MET B C 1
ATOM 1627 O O . MET B 1 64 ? 3.98 6.168 16.594 1 93.94 64 MET B O 1
ATOM 1631 N N . ILE B 1 65 ? 4.32 4.465 17.953 1 91.25 65 ILE B N 1
ATOM 1632 C CA . ILE B 1 65 ? 3.129 4.703 18.75 1 91.25 65 ILE B CA 1
ATOM 1633 C C . ILE B 1 65 ? 3.238 6.059 19.438 1 91.25 65 ILE B C 1
ATOM 1635 O O . ILE B 1 65 ? 2.281 6.84 19.453 1 91.25 65 ILE B O 1
ATOM 1639 N N . ARG B 1 66 ? 4.355 6.355 19.984 1 93.75 66 ARG B N 1
ATOM 1640 C CA . ARG B 1 66 ? 4.562 7.641 20.641 1 93.75 66 ARG B CA 1
ATOM 1641 C C . ARG B 1 66 ? 4.414 8.797 19.656 1 93.75 66 ARG B C 1
ATOM 1643 O O . ARG B 1 66 ? 3.857 9.844 19.984 1 93.75 66 ARG B O 1
ATOM 1650 N N . MET B 1 67 ? 4.977 8.547 18.5 1 94.75 67 MET B N 1
ATOM 1651 C CA . MET B 1 67 ? 4.855 9.562 17.453 1 94.75 67 MET B CA 1
ATOM 1652 C C . MET B 1 67 ? 3.391 9.805 17.094 1 94.75 67 MET B C 1
ATOM 1654 O O . MET B 1 67 ? 2.947 10.945 17.016 1 94.75 67 MET B O 1
ATOM 1658 N N . PHE B 1 68 ? 2.643 8.742 16.938 1 93.31 68 PHE B N 1
ATOM 1659 C CA . PHE B 1 68 ? 1.229 8.883 16.609 1 93.31 68 PHE B CA 1
ATOM 1660 C C . PHE B 1 68 ? 0.478 9.594 17.719 1 93.31 68 PHE B C 1
ATOM 1662 O O . PHE B 1 68 ? -0.361 10.461 17.469 1 93.31 68 PHE B O 1
ATOM 1669 N N . ASP B 1 69 ? 0.798 9.25 18.906 1 92.38 69 ASP B N 1
ATOM 1670 C CA . ASP B 1 69 ? 0.149 9.883 20.047 1 92.38 69 ASP B CA 1
ATOM 1671 C C . ASP B 1 69 ? 0.394 11.391 20.062 1 92.38 69 ASP B C 1
ATOM 1673 O O . ASP B 1 69 ? -0.526 12.172 20.312 1 92.38 69 ASP B O 1
ATOM 1677 N N . LYS B 1 70 ? 1.581 11.695 19.844 1 93.5 70 LYS B N 1
ATOM 1678 C CA . LYS B 1 70 ? 1.949 13.109 19.797 1 93.5 70 LYS B CA 1
ATOM 1679 C C . LYS B 1 70 ? 1.168 13.836 18.703 1 93.5 70 LYS B C 1
ATOM 1681 O O . LYS B 1 70 ? 0.596 14.898 18.938 1 93.5 70 LYS B O 1
ATOM 1686 N N . LEU B 1 71 ? 1.148 13.305 17.562 1 94.38 71 LEU B N 1
ATOM 1687 C CA . LEU B 1 71 ? 0.5 13.938 16.422 1 94.38 71 LEU B CA 1
ATOM 1688 C C . LEU B 1 71 ? -1.01 14.016 16.625 1 94.38 71 LEU B C 1
ATOM 1690 O O . LEU B 1 71 ? -1.642 15.008 16.266 1 94.38 71 LEU B O 1
ATOM 1694 N N . LEU B 1 72 ? -1.565 12.984 17.203 1 92.5 72 LEU B N 1
ATOM 1695 C CA . LEU B 1 72 ? -2.998 12.984 17.469 1 92.5 72 LEU B CA 1
ATOM 1696 C C . LEU B 1 72 ? -3.354 14.039 18.5 1 92.5 72 LEU B C 1
ATOM 1698 O O . LEU B 1 72 ? -4.422 14.656 18.438 1 92.5 72 LEU B O 1
ATOM 1702 N N . ALA B 1 73 ? -2.512 14.164 19.469 1 92.56 73 ALA B N 1
ATOM 1703 C CA . ALA B 1 73 ? -2.727 15.203 20.469 1 92.56 73 ALA B CA 1
ATOM 1704 C C . ALA B 1 73 ? -2.773 16.578 19.828 1 92.56 73 ALA B C 1
ATOM 1706 O O . ALA B 1 73 ? -3.623 17.406 20.172 1 92.56 73 ALA B O 1
ATOM 1707 N N . ILE B 1 74 ? -1.872 16.828 18.922 1 92.12 74 ILE B N 1
ATOM 1708 C CA . ILE B 1 74 ? -1.848 18.094 18.203 1 92.12 74 ILE B CA 1
ATOM 1709 C C . ILE B 1 74 ? -3.133 18.25 17.406 1 92.12 74 ILE B C 1
ATOM 1711 O O . ILE B 1 74 ? -3.752 19.312 17.406 1 92.12 74 ILE B O 1
ATOM 1715 N N . LEU B 1 75 ? -3.52 17.188 16.75 1 91 75 LEU B N 1
ATOM 1716 C CA . LEU B 1 75 ? -4.738 17.203 15.945 1 91 75 LEU B CA 1
ATOM 1717 C C . LEU B 1 75 ? -5.949 17.562 16.797 1 91 75 LEU B C 1
ATOM 1719 O O . LEU B 1 75 ? -6.785 18.359 16.391 1 91 75 LEU B O 1
ATOM 1723 N N . ARG B 1 76 ? -6.043 17 17.938 1 90.62 76 ARG B N 1
ATOM 1724 C CA . ARG B 1 7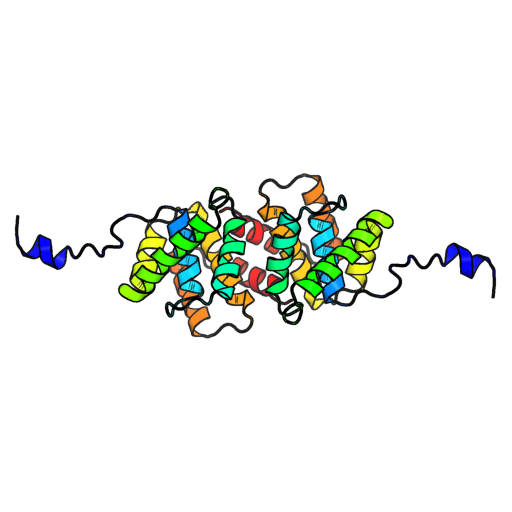6 ? -7.184 17.203 18.828 1 90.62 76 ARG B CA 1
ATOM 1725 C C . ARG B 1 76 ? -7.164 18.609 19.422 1 90.62 76 ARG B C 1
ATOM 1727 O O . ARG B 1 76 ? -8.211 19.25 19.547 1 90.62 76 ARG B O 1
ATOM 1734 N N . ARG B 1 77 ? -6.055 19.078 19.75 1 91.69 77 ARG B N 1
ATOM 1735 C CA . ARG B 1 77 ? -5.922 20.328 20.484 1 91.69 77 ARG B CA 1
ATOM 1736 C C . ARG B 1 77 ? -5.91 21.516 19.531 1 91.69 77 ARG B C 1
ATOM 1738 O O . ARG B 1 77 ? -6.547 22.547 19.797 1 91.69 77 ARG B O 1
ATOM 1745 N N . GLU B 1 78 ? -5.141 21.328 18.438 1 91.69 78 GLU B N 1
ATOM 1746 C CA . GLU B 1 78 ? -4.875 22.469 17.578 1 91.69 78 GLU B CA 1
ATOM 1747 C C . GLU B 1 78 ? -5.672 22.391 16.281 1 91.69 78 GLU B C 1
ATOM 1749 O O . GLU B 1 78 ? -5.809 23.375 15.57 1 91.69 78 GLU B O 1
ATOM 1754 N N . GLY B 1 79 ? -6.145 21.219 15.977 1 89.31 79 GLY B N 1
ATOM 1755 C CA . GLY B 1 79 ? -6.949 21.047 14.773 1 89.31 79 GLY B CA 1
ATOM 1756 C C . GLY B 1 79 ? -6.148 20.562 13.578 1 89.31 79 GLY B C 1
ATOM 1757 O O . GLY B 1 79 ? -4.918 20.578 13.609 1 89.31 79 GLY B O 1
ATOM 1758 N N . ILE B 1 80 ? -6.84 20.172 12.555 1 89 80 ILE B N 1
ATOM 1759 C CA . ILE B 1 80 ? -6.25 19.516 11.391 1 89 80 ILE B CA 1
ATOM 1760 C C . ILE B 1 80 ? -5.438 20.531 10.586 1 89 80 ILE B C 1
ATOM 1762 O O . ILE B 1 80 ? -4.387 20.188 10.031 1 89 80 ILE B O 1
ATOM 1766 N N . ASP B 1 81 ? -5.922 21.75 10.508 1 88.88 81 ASP B N 1
ATOM 1767 C CA . ASP B 1 81 ? -5.246 22.766 9.711 1 88.88 81 ASP B CA 1
ATOM 1768 C C . ASP B 1 81 ? -3.836 23.031 10.234 1 88.88 81 ASP B C 1
ATOM 1770 O O . ASP B 1 81 ? -2.889 23.156 9.461 1 88.88 81 ASP B O 1
ATOM 1774 N N . VAL B 1 82 ? -3.73 23.125 11.516 1 90.38 82 VAL B N 1
ATOM 1775 C CA . VAL B 1 82 ? -2.443 23.406 12.148 1 90.38 82 VAL B CA 1
ATOM 1776 C C . VAL B 1 82 ? -1.497 22.219 11.914 1 90.38 82 VAL B C 1
ATOM 1778 O O . VAL B 1 82 ? -0.342 22.422 11.531 1 90.38 82 VAL B O 1
ATOM 1781 N N . LEU B 1 83 ? -1.948 20.984 12.156 1 91.62 83 LEU B N 1
ATOM 1782 C CA . LEU B 1 83 ? -1.145 19.797 11.93 1 91.62 83 LEU B CA 1
ATOM 1783 C C . LEU B 1 83 ? -0.679 19.703 10.484 1 91.62 83 LEU B C 1
ATOM 1785 O O . LEU B 1 83 ? 0.505 19.484 10.219 1 91.62 83 LEU B O 1
ATOM 1789 N N . PHE B 1 84 ? -1.598 19.922 9.625 1 90.38 84 PHE B N 1
ATOM 1790 C CA . PHE B 1 84 ? -1.326 19.812 8.195 1 90.38 84 PHE B CA 1
ATOM 1791 C C . PHE B 1 84 ? -0.318 20.875 7.754 1 90.38 84 PHE B C 1
ATOM 1793 O O . PHE B 1 84 ? 0.61 20.578 7 1 90.38 84 PHE B O 1
ATOM 1800 N N . ASN B 1 85 ? -0.474 22.094 8.148 1 91.31 85 ASN B N 1
ATOM 1801 C CA . ASN B 1 85 ? 0.431 23.172 7.762 1 91.31 85 ASN B CA 1
ATOM 1802 C C . ASN B 1 85 ? 1.85 22.922 8.266 1 91.31 85 ASN B C 1
ATOM 1804 O O . ASN B 1 85 ? 2.818 23.141 7.539 1 91.31 85 ASN B O 1
ATOM 1808 N N . ALA B 1 86 ? 1.938 22.484 9.461 1 92.25 86 ALA B N 1
ATOM 1809 C CA . ALA B 1 86 ? 3.25 22.156 10.008 1 92.25 86 ALA B CA 1
ATOM 1810 C C . ALA B 1 86 ? 3.895 21.016 9.219 1 92.25 86 ALA B C 1
ATOM 1812 O O . ALA B 1 86 ? 5.098 21.047 8.938 1 92.25 86 ALA B O 1
ATOM 1813 N N . ALA B 1 87 ? 3.09 20.031 8.891 1 94.94 87 ALA B N 1
ATOM 1814 C CA . ALA B 1 87 ? 3.584 18.859 8.156 1 94.94 87 ALA B CA 1
ATOM 1815 C C . ALA B 1 87 ? 4.055 19.25 6.758 1 94.94 87 ALA B C 1
ATOM 1817 O O . ALA B 1 87 ? 5.145 18.859 6.328 1 94.94 87 ALA B O 1
ATOM 1818 N N . LYS B 1 88 ? 3.219 19.984 6.043 1 93.44 88 LYS B N 1
ATOM 1819 C CA . LYS B 1 88 ? 3.541 20.344 4.668 1 93.44 88 LYS B CA 1
ATOM 1820 C C . LYS B 1 88 ? 4.828 21.172 4.609 1 93.44 88 LYS B C 1
ATOM 1822 O O . LYS B 1 88 ? 5.648 20.984 3.707 1 93.44 88 LYS B O 1
ATOM 1827 N N . GLU B 1 89 ? 5.02 22.031 5.551 1 92.19 89 GLU B N 1
ATOM 1828 C CA . GLU B 1 89 ? 6.191 22.906 5.578 1 92.19 89 GLU B CA 1
ATOM 1829 C C . GLU B 1 89 ? 7.457 22.109 5.906 1 92.19 89 GLU B C 1
ATOM 1831 O O . GLU B 1 89 ? 8.555 22.469 5.465 1 92.19 89 GLU B O 1
ATOM 1836 N N . SER B 1 90 ? 7.293 21.031 6.582 1 95 90 SER B N 1
ATOM 1837 C CA . SER B 1 90 ? 8.445 20.266 7.066 1 95 90 SER B CA 1
ATOM 1838 C C . SER B 1 90 ? 8.75 19.094 6.152 1 95 90 SER B C 1
ATOM 1840 O O . SER B 1 90 ? 9.781 18.438 6.301 1 95 90 SER B O 1
ATOM 1842 N N . LEU B 1 91 ? 7.902 18.797 5.234 1 95.62 91 LEU B N 1
ATOM 1843 C CA . LEU B 1 91 ? 8.062 17.641 4.363 1 95.62 91 LEU B CA 1
ATOM 1844 C C . LEU B 1 91 ? 8.945 17.969 3.166 1 95.62 91 LEU B C 1
ATOM 1846 O O . LEU B 1 91 ? 8.586 18.828 2.346 1 95.62 91 LEU B O 1
ATOM 1850 N N . PRO B 1 92 ? 10.109 17.344 3.047 1 94.31 92 PRO B N 1
ATOM 1851 C CA . PRO B 1 92 ? 10.961 17.578 1.878 1 94.31 92 PRO B CA 1
ATOM 1852 C C . PRO B 1 92 ? 10.234 17.328 0.559 1 94.31 92 PRO B C 1
ATOM 1854 O O . PRO B 1 92 ? 9.375 16.438 0.482 1 94.31 92 PRO B O 1
ATOM 1857 N N . GLY B 1 93 ? 10.586 18.031 -0.461 1 92.75 93 GLY B N 1
ATOM 1858 C CA . GLY B 1 93 ? 9.938 18 -1.763 1 92.75 93 GLY B CA 1
ATOM 1859 C C . GLY B 1 93 ? 9.883 16.609 -2.363 1 92.75 93 GLY B C 1
ATOM 1860 O O . GLY B 1 93 ? 8.859 16.219 -2.943 1 92.75 93 GLY B O 1
ATOM 1861 N N . ASP B 1 94 ? 10.922 15.828 -2.184 1 90.88 94 ASP B N 1
ATOM 1862 C CA . ASP B 1 94 ? 11.039 14.516 -2.807 1 90.88 94 ASP B CA 1
ATOM 1863 C C . ASP B 1 94 ? 10.125 13.5 -2.127 1 90.88 94 ASP B C 1
ATOM 1865 O O . ASP B 1 94 ? 9.875 12.414 -2.66 1 90.88 94 ASP B O 1
ATOM 1869 N N . LEU B 1 95 ? 9.516 13.875 -1.007 1 95.56 95 LEU B N 1
ATOM 1870 C CA . LEU B 1 95 ? 8.664 12.953 -0.263 1 95.56 95 LEU B CA 1
ATOM 1871 C C . LEU B 1 95 ? 7.191 13.328 -0.429 1 95.56 95 LEU B C 1
ATOM 1873 O O . LEU B 1 95 ? 6.305 12.57 -0.028 1 95.56 95 LEU B O 1
ATOM 1877 N N . ARG B 1 96 ? 6.957 14.469 -1.004 1 97 96 ARG B N 1
ATOM 1878 C CA . ARG B 1 96 ? 5.594 14.992 -1.062 1 97 96 ARG B CA 1
ATOM 1879 C C . ARG B 1 96 ? 4.695 14.086 -1.9 1 97 96 ARG B C 1
ATOM 1881 O O . ARG B 1 96 ? 3.574 13.773 -1.498 1 97 96 ARG B O 1
ATOM 1888 N N . GLU B 1 97 ? 5.219 13.664 -3.045 1 97.12 97 GLU B N 1
ATOM 1889 C CA . GLU B 1 97 ? 4.438 12.758 -3.877 1 97.12 97 GLU B CA 1
ATOM 1890 C C . GLU B 1 97 ? 4.211 11.422 -3.174 1 97.12 97 GLU B C 1
ATOM 1892 O O . GLU B 1 97 ? 3.127 10.844 -3.258 1 97.12 97 GLU B O 1
ATOM 1897 N N . ALA B 1 98 ? 5.227 10.953 -2.498 1 96.5 98 ALA B N 1
ATOM 1898 C CA . ALA B 1 98 ? 5.105 9.711 -1.748 1 96.5 98 ALA B CA 1
ATOM 1899 C C . ALA B 1 98 ? 4.051 9.828 -0.65 1 96.5 98 ALA B C 1
ATOM 1901 O O . ALA B 1 98 ? 3.232 8.93 -0.466 1 96.5 98 ALA B O 1
ATOM 1902 N N . ALA B 1 99 ? 4.062 10.93 0.011 1 97 99 ALA B N 1
ATOM 1903 C CA . ALA B 1 99 ? 3.09 11.164 1.075 1 97 99 ALA B CA 1
ATOM 1904 C C . ALA B 1 99 ? 1.665 11.172 0.526 1 97 99 ALA B C 1
ATOM 1906 O O . ALA B 1 99 ? 0.755 10.602 1.133 1 97 99 ALA B O 1
ATOM 1907 N N . PHE B 1 100 ? 1.509 11.805 -0.605 1 97.25 100 PHE B N 1
ATOM 1908 C CA . PHE B 1 100 ? 0.195 11.836 -1.235 1 97.25 100 PHE B CA 1
ATOM 1909 C C . PHE B 1 100 ? -0.242 10.438 -1.652 1 97.25 100 PHE B C 1
ATOM 1911 O O . PHE B 1 100 ? -1.403 10.062 -1.47 1 97.25 100 PHE B O 1
ATOM 1918 N N . ALA B 1 101 ? 0.649 9.719 -2.24 1 96.69 101 ALA B N 1
ATOM 1919 C CA . ALA B 1 101 ? 0.338 8.359 -2.67 1 96.69 101 ALA B CA 1
ATOM 1920 C C . ALA B 1 101 ? -0.08 7.492 -1.484 1 96.69 101 ALA B C 1
ATOM 1922 O O . ALA B 1 101 ? -1.076 6.77 -1.557 1 96.69 101 ALA B O 1
ATOM 1923 N N . VAL B 1 102 ? 0.625 7.555 -0.396 1 95.06 102 VAL B N 1
ATOM 1924 C CA . VAL B 1 102 ? 0.334 6.758 0.79 1 95.06 102 VAL B CA 1
ATOM 1925 C C . VAL B 1 102 ? -1 7.191 1.393 1 95.06 102 VAL B C 1
ATOM 1927 O O . VAL B 1 102 ? -1.828 6.352 1.756 1 95.06 102 VAL B O 1
ATOM 1930 N N . ALA B 1 103 ? -1.206 8.484 1.519 1 94.88 103 ALA B N 1
ATOM 1931 C CA . ALA B 1 103 ? -2.473 9 2.033 1 94.88 103 ALA B CA 1
ATOM 1932 C C . ALA B 1 103 ? -3.646 8.5 1.194 1 94.88 103 ALA B C 1
ATOM 1934 O O . ALA B 1 103 ? -4.66 8.055 1.737 1 94.88 103 ALA B O 1
ATOM 1935 N N . THR B 1 104 ? -3.486 8.609 -0.113 1 95.62 104 THR B N 1
ATOM 1936 C CA . THR B 1 104 ? -4.527 8.156 -1.029 1 95.62 104 THR B CA 1
ATOM 1937 C C . THR B 1 104 ? -4.789 6.664 -0.862 1 95.62 104 THR B C 1
ATOM 1939 O O . THR B 1 104 ? -5.945 6.23 -0.831 1 95.62 104 THR B O 1
ATOM 1942 N N . ASP B 1 105 ? -3.742 5.895 -0.767 1 93.5 105 ASP B N 1
ATOM 1943 C CA . ASP B 1 105 ? -3.859 4.453 -0.579 1 93.5 105 ASP B CA 1
ATOM 1944 C C . ASP B 1 105 ? -4.656 4.125 0.682 1 93.5 105 ASP B C 1
ATOM 1946 O O . ASP B 1 105 ? -5.543 3.271 0.658 1 93.5 105 ASP B O 1
ATOM 1950 N N . LEU B 1 106 ? -4.375 4.793 1.769 1 90.62 106 LEU B N 1
ATOM 1951 C CA . LEU B 1 106 ? -5.023 4.543 3.051 1 90.62 106 LEU B CA 1
ATOM 1952 C C . LEU B 1 106 ? -6.496 4.934 3.002 1 90.62 106 LEU B C 1
ATOM 1954 O O . LEU B 1 106 ? -7.352 4.219 3.533 1 90.62 106 LEU B O 1
ATOM 1958 N N . VAL B 1 107 ? -6.832 6.039 2.396 1 90.81 107 VAL B N 1
ATOM 1959 C CA . VAL B 1 107 ? -8.203 6.527 2.293 1 90.81 107 VAL B CA 1
ATOM 1960 C C . VAL B 1 107 ? -9.039 5.539 1.479 1 90.81 107 VAL B C 1
ATOM 1962 O O . VAL B 1 107 ? -10.18 5.246 1.837 1 90.81 107 VAL B O 1
ATOM 1965 N N . LEU B 1 108 ? -8.438 4.98 0.446 1 89.81 108 LEU B N 1
ATOM 1966 C CA . LEU B 1 108 ? -9.164 4.105 -0.469 1 89.81 108 LEU B CA 1
ATOM 1967 C C . LEU B 1 108 ? -9.266 2.691 0.094 1 89.81 108 LEU B C 1
ATOM 1969 O O . LEU B 1 108 ? -10.164 1.935 -0.277 1 89.81 108 LEU B O 1
ATOM 1973 N N . ALA B 1 109 ? -8.328 2.24 0.953 1 83.06 109 ALA B N 1
ATOM 1974 C CA . ALA B 1 109 ? -8.289 0.891 1.513 1 83.06 109 ALA B CA 1
ATOM 1975 C C . ALA B 1 109 ? -9.555 0.598 2.316 1 83.06 109 ALA B C 1
ATOM 1977 O O . ALA B 1 109 ? -9.969 -0.558 2.443 1 83.06 109 ALA B O 1
ATOM 1978 N N . ASP B 1 110 ? -10.211 1.626 2.82 1 73.56 110 ASP B N 1
ATOM 1979 C CA . ASP B 1 110 ? -11.391 1.457 3.658 1 73.56 110 ASP B CA 1
ATOM 1980 C C . ASP B 1 110 ? -12.648 1.273 2.805 1 73.56 110 ASP B C 1
ATOM 1982 O O . ASP B 1 110 ? -13.734 1.031 3.332 1 73.56 110 ASP B O 1
ATOM 1986 N N . GLY B 1 111 ? -12.492 1.269 1.489 1 75 111 GLY B N 1
ATOM 1987 C CA . GLY B 1 111 ? -13.633 1.023 0.616 1 75 111 GLY B CA 1
ATOM 1988 C C . GLY B 1 111 ? -14.234 2.295 0.048 1 75 111 GLY B C 1
ATOM 1989 O O . GLY B 1 111 ? -13.547 3.066 -0.625 1 75 111 GLY B O 1
ATOM 1990 N N . VAL B 1 112 ? -15.406 2.652 0.591 1 78.38 112 VAL B N 1
ATOM 1991 C CA . VAL B 1 112 ? -16.141 3.77 0.013 1 78.38 112 VAL B CA 1
ATOM 1992 C C . VAL B 1 112 ? -15.531 5.09 0.466 1 78.38 112 VAL B C 1
ATOM 1994 O O . VAL B 1 112 ? -15.32 5.305 1.661 1 78.38 112 VAL B O 1
ATOM 1997 N N . VAL B 1 113 ? -15.164 5.922 -0.478 1 87.69 113 VAL B N 1
ATOM 1998 C CA . VAL B 1 113 ? -14.57 7.234 -0.24 1 87.69 113 VAL B CA 1
ATOM 1999 C C . VAL B 1 113 ? -15.672 8.289 -0.144 1 87.69 113 VAL B C 1
ATOM 2001 O O . VAL B 1 113 ? -16.438 8.484 -1.088 1 87.69 113 VAL B O 1
ATOM 2004 N N . SER B 1 114 ? -15.75 8.977 1.011 1 89.81 114 SER B N 1
ATOM 2005 C CA . SER B 1 114 ? -16.734 10.039 1.211 1 89.81 114 SER B CA 1
ATOM 2006 C C . SER B 1 114 ? -16.344 11.297 0.451 1 89.81 114 SER B C 1
ATOM 2008 O O . SER B 1 114 ? -15.203 11.43 -0 1 89.81 114 SER B O 1
ATOM 2010 N N . GLN B 1 115 ? -17.328 12.172 0.324 1 91.81 115 GLN B N 1
ATOM 2011 C CA . GLN B 1 115 ? -17.062 13.453 -0.316 1 91.81 115 GLN B CA 1
ATOM 2012 C C . GLN B 1 115 ? -16.016 14.25 0.468 1 91.81 115 GLN B C 1
ATOM 2014 O O . GLN B 1 115 ? -15.172 14.922 -0.123 1 91.81 115 GLN B O 1
ATOM 2019 N N . GLU B 1 116 ? -16.094 14.164 1.742 1 89.19 116 GLU B N 1
ATOM 2020 C CA . GLU B 1 116 ? -15.141 14.852 2.596 1 89.19 116 GLU B CA 1
ATOM 2021 C C . GLU B 1 116 ? -13.719 14.359 2.342 1 89.19 116 GLU B C 1
ATOM 2023 O O . GLU B 1 116 ? -12.773 15.156 2.291 1 89.19 116 GLU B O 1
ATOM 2028 N N . GLU B 1 117 ? -13.57 13.047 2.182 1 90.38 117 GLU B N 1
ATOM 2029 C CA . GLU B 1 117 ? -12.258 12.461 1.921 1 90.38 117 GLU B CA 1
ATOM 2030 C C . GLU B 1 117 ? -11.734 12.859 0.545 1 90.38 117 GLU B C 1
ATOM 2032 O O . GLU B 1 117 ? -10.539 13.133 0.383 1 90.38 117 GLU B O 1
ATOM 2037 N N . ARG B 1 118 ? -12.633 12.922 -0.411 1 92.81 118 ARG B N 1
ATOM 2038 C CA . ARG B 1 118 ? -12.266 13.352 -1.754 1 92.81 118 ARG B CA 1
ATOM 2039 C C . ARG B 1 118 ? -11.766 14.797 -1.745 1 92.81 118 ARG B C 1
ATOM 2041 O O . ARG B 1 118 ? -10.742 15.109 -2.361 1 92.81 118 ARG B O 1
ATOM 2048 N N . ASP B 1 119 ? -12.539 15.625 -1.052 1 93 119 ASP B N 1
ATOM 2049 C CA . ASP B 1 119 ? -12.148 17.031 -0.944 1 93 119 ASP B CA 1
ATOM 2050 C C . ASP B 1 119 ? -10.797 17.172 -0.248 1 93 119 ASP B C 1
ATOM 2052 O O . ASP B 1 119 ? -9.977 18 -0.631 1 93 119 ASP B O 1
ATOM 2056 N N . PHE B 1 120 ? -10.609 16.359 0.766 1 91.25 120 PHE B N 1
ATOM 2057 C CA . PHE B 1 120 ? -9.344 16.406 1.48 1 91.25 120 PHE B CA 1
ATOM 2058 C C . PHE B 1 120 ? -8.188 16.062 0.548 1 91.25 120 PHE B C 1
ATOM 2060 O O . PHE B 1 120 ? -7.176 16.781 0.521 1 91.25 120 PHE B O 1
ATOM 2067 N N . LEU B 1 121 ? -8.266 15 -0.263 1 94.44 121 LEU B N 1
ATOM 2068 C CA . LEU B 1 121 ? -7.207 14.586 -1.174 1 94.44 121 LEU B CA 1
ATOM 2069 C C . LEU B 1 121 ? -6.961 15.641 -2.242 1 94.44 121 LEU B C 1
ATOM 2071 O O . LEU B 1 121 ? -5.816 15.875 -2.639 1 94.44 121 LEU B O 1
ATOM 2075 N N . ASN B 1 122 ? -8.055 16.266 -2.631 1 95.69 122 ASN B N 1
ATOM 2076 C CA . ASN B 1 122 ? -7.93 17.359 -3.59 1 95.69 122 ASN B CA 1
ATOM 2077 C C . ASN B 1 122 ? -7.125 18.516 -3.014 1 95.69 122 ASN B C 1
ATOM 2079 O O . ASN B 1 122 ? -6.227 19.047 -3.674 1 95.69 122 ASN B O 1
ATOM 2083 N N . ASP B 1 123 ? -7.438 18.875 -1.839 1 94.25 123 ASP B N 1
ATOM 2084 C CA . ASP B 1 123 ? -6.715 19.953 -1.171 1 94.25 123 ASP B CA 1
ATOM 2085 C C . ASP B 1 123 ? -5.262 19.547 -0.905 1 94.25 123 ASP B C 1
ATOM 2087 O O . ASP B 1 123 ? -4.355 20.375 -1.032 1 94.25 123 ASP B O 1
ATOM 2091 N N . LEU B 1 124 ? -5.055 18.344 -0.588 1 94.75 124 LEU B N 1
ATOM 2092 C CA . LEU B 1 124 ? -3.744 17.844 -0.191 1 94.75 124 LEU B CA 1
ATOM 2093 C C . LEU B 1 124 ? -2.762 17.906 -1.354 1 94.75 124 LEU B C 1
ATOM 2095 O O . LEU B 1 124 ? -1.649 18.422 -1.206 1 94.75 124 LEU B O 1
ATOM 2099 N N . TYR B 1 125 ? -3.154 17.359 -2.545 1 96.5 125 TYR B N 1
ATOM 2100 C CA . TYR B 1 125 ? -2.162 17.344 -3.615 1 96.5 125 TYR B CA 1
ATOM 2101 C C . TYR B 1 125 ? -1.801 18.75 -4.043 1 96.5 125 TYR B C 1
ATOM 2103 O O . TYR B 1 125 ? -0.651 19.031 -4.398 1 96.5 125 TYR B O 1
ATOM 2111 N N . GLN B 1 126 ? -2.773 19.719 -3.914 1 96.19 126 GLN B N 1
ATOM 2112 C CA . GLN B 1 126 ? -2.508 21.125 -4.238 1 96.19 126 GLN B CA 1
ATOM 2113 C C . GLN B 1 126 ? -1.558 21.75 -3.221 1 96.19 126 GLN B C 1
ATOM 2115 O O . GLN B 1 126 ? -0.587 22.406 -3.596 1 96.19 126 GLN B O 1
ATOM 2120 N N . ALA B 1 127 ? -1.837 21.484 -1.998 1 94.69 127 ALA B N 1
ATOM 2121 C CA . ALA B 1 127 ? -1.035 22.062 -0.923 1 94.69 127 ALA B CA 1
ATOM 2122 C C . ALA B 1 127 ? 0.402 21.562 -0.976 1 94.69 127 ALA B C 1
ATOM 2124 O O . ALA B 1 127 ? 1.337 22.281 -0.628 1 94.69 127 ALA B O 1
ATOM 2125 N N . LEU B 1 128 ? 0.645 20.344 -1.439 1 96.38 128 LEU B N 1
ATOM 2126 C CA . LEU B 1 128 ? 1.97 19.734 -1.496 1 96.38 128 LEU B CA 1
ATOM 2127 C C . LEU B 1 128 ? 2.684 20.109 -2.791 1 96.38 128 LEU B C 1
ATOM 2129 O O . LEU B 1 128 ? 3.832 19.719 -3.008 1 96.38 128 LEU B O 1
ATOM 2133 N N . GLY B 1 129 ? 2 20.844 -3.662 1 96.25 129 GLY B N 1
ATOM 2134 C CA . GLY B 1 129 ? 2.604 21.297 -4.906 1 96.25 129 GLY B CA 1
ATOM 2135 C C . GLY B 1 129 ? 2.758 20.172 -5.926 1 96.25 129 GLY B C 1
ATOM 2136 O O . GLY B 1 129 ? 3.703 20.172 -6.719 1 96.25 129 GLY B O 1
ATOM 2137 N N . ILE B 1 130 ? 1.925 19.203 -5.887 1 96.69 130 ILE B N 1
ATOM 2138 C CA . ILE B 1 130 ? 1.951 18.094 -6.82 1 96.69 130 ILE B CA 1
ATOM 2139 C C . ILE B 1 130 ? 1.132 18.422 -8.062 1 96.69 130 ILE B C 1
ATOM 2141 O O . ILE B 1 130 ? 0.038 18.984 -7.957 1 96.69 130 ILE B O 1
ATOM 2145 N N . SER B 1 131 ? 1.672 18.172 -9.289 1 96.94 131 SER B N 1
ATOM 2146 C CA . SER B 1 131 ? 0.947 18.453 -10.531 1 96.94 131 SER B CA 1
ATOM 2147 C C . SER B 1 131 ? -0.326 17.609 -10.617 1 96.94 131 SER B C 1
ATOM 2149 O O . SER B 1 131 ? -0.385 16.5 -10.086 1 96.94 131 SER B O 1
ATOM 2151 N N . SER B 1 132 ? -1.336 18.078 -11.305 1 96.94 132 SER B N 1
ATOM 2152 C CA . SER B 1 132 ? -2.602 17.375 -11.484 1 96.94 132 SER B CA 1
ATOM 2153 C C . SER B 1 132 ? -2.4 16.047 -12.203 1 96.94 132 SER B C 1
ATOM 2155 O O . SER B 1 132 ? -3.092 15.07 -11.922 1 96.94 132 SER B O 1
ATOM 2157 N N . ASP B 1 133 ? -1.455 16 -13.109 1 96.56 133 ASP B N 1
ATOM 2158 C CA . ASP B 1 133 ? -1.173 14.781 -13.852 1 96.56 133 ASP B CA 1
ATOM 2159 C C . ASP B 1 133 ? -0.682 13.672 -12.93 1 96.56 133 ASP B C 1
ATOM 2161 O O . ASP B 1 133 ? -1.191 12.555 -12.969 1 96.56 133 ASP B O 1
ATOM 2165 N N . ILE B 1 134 ? 0.251 14.039 -12.102 1 96.31 134 ILE B N 1
ATOM 2166 C CA . ILE B 1 134 ? 0.822 13.062 -11.18 1 96.31 134 ILE B CA 1
ATOM 2167 C C . ILE B 1 134 ? -0.232 12.648 -10.156 1 96.31 134 ILE B C 1
ATOM 2169 O O . ILE B 1 134 ? -0.374 11.461 -9.852 1 96.31 134 ILE B O 1
ATOM 2173 N N . ALA B 1 135 ? -0.974 13.586 -9.664 1 97.5 135 ALA B N 1
ATOM 2174 C CA . ALA B 1 135 ? -2.027 13.289 -8.703 1 97.5 135 ALA B CA 1
ATOM 2175 C C . ALA B 1 135 ? -3.064 12.344 -9.289 1 97.5 135 ALA B C 1
ATOM 2177 O O . ALA B 1 135 ? -3.486 11.383 -8.633 1 97.5 135 ALA B O 1
ATOM 2178 N N . THR B 1 136 ? -3.465 12.586 -10.516 1 96.88 136 THR B N 1
ATOM 2179 C CA . THR B 1 136 ? -4.438 11.742 -11.203 1 96.88 136 THR B CA 1
ATOM 2180 C C . THR B 1 136 ? -3.896 10.328 -11.391 1 96.88 136 THR B C 1
ATOM 2182 O O . THR B 1 136 ? -4.613 9.352 -11.164 1 96.88 136 THR B O 1
ATOM 2185 N N . GLN B 1 137 ? -2.672 10.234 -11.789 1 96.5 137 GLN B N 1
ATOM 2186 C CA . GLN B 1 137 ? -2.037 8.93 -11.961 1 96.5 137 GLN B CA 1
ATOM 2187 C C . GLN B 1 137 ? -2.02 8.156 -10.648 1 96.5 137 GLN B C 1
ATOM 2189 O O . GLN B 1 137 ? -2.318 6.957 -10.625 1 96.5 137 GLN B O 1
ATOM 2194 N N . ILE B 1 138 ? -1.678 8.805 -9.578 1 97.25 138 ILE B N 1
ATOM 2195 C CA . ILE B 1 138 ? -1.612 8.18 -8.258 1 97.25 138 ILE B CA 1
ATOM 2196 C C . ILE B 1 138 ? -2.996 7.68 -7.855 1 97.25 138 ILE B C 1
ATOM 2198 O O . ILE B 1 138 ? -3.152 6.523 -7.453 1 97.25 138 ILE B O 1
ATOM 2202 N N . VAL B 1 139 ? -3.977 8.508 -8.016 1 96.25 139 VAL B N 1
ATOM 2203 C CA . VAL B 1 139 ? -5.332 8.156 -7.613 1 96.25 139 VAL B CA 1
ATOM 2204 C C . VAL B 1 139 ? -5.824 6.969 -8.438 1 96.25 139 VAL B C 1
ATOM 2206 O O . VAL B 1 139 ? -6.41 6.027 -7.895 1 96.25 139 VAL B O 1
ATOM 2209 N N . GLN B 1 140 ? -5.582 6.984 -9.711 1 94.94 140 GLN B N 1
ATOM 2210 C CA . GLN B 1 140 ? -6.035 5.914 -10.586 1 94.94 140 GLN B CA 1
ATOM 2211 C C . GLN B 1 140 ? -5.391 4.582 -10.211 1 94.94 140 GLN B C 1
ATOM 2213 O O . GLN B 1 140 ? -6.066 3.555 -10.141 1 94.94 140 GLN B O 1
ATOM 2218 N N . VAL B 1 141 ? -4.125 4.602 -9.977 1 95.5 141 VAL B N 1
ATOM 2219 C CA . VAL B 1 141 ? -3.41 3.371 -9.648 1 95.5 141 VAL B CA 1
ATOM 2220 C C . VAL B 1 141 ? -3.838 2.879 -8.266 1 95.5 141 VAL B C 1
ATOM 2222 O O . VAL B 1 141 ? -3.98 1.674 -8.047 1 95.5 141 VAL B O 1
ATOM 2225 N N . MET B 1 142 ? -4.047 3.801 -7.359 1 94.44 142 MET B N 1
ATOM 2226 C CA . MET B 1 142 ? -4.484 3.387 -6.027 1 94.44 142 MET B CA 1
ATOM 2227 C C . MET B 1 142 ? -5.891 2.803 -6.074 1 94.44 142 MET B C 1
ATOM 2229 O O . MET B 1 142 ? -6.215 1.887 -5.312 1 94.44 142 MET B O 1
ATOM 2233 N N . LEU B 1 143 ? -6.758 3.342 -6.984 1 92.12 143 LEU B N 1
ATOM 2234 C CA . LEU B 1 143 ? -8.086 2.764 -7.195 1 92.12 143 LEU B CA 1
ATOM 2235 C C . LEU B 1 143 ? -7.977 1.334 -7.715 1 92.12 143 LEU B C 1
ATOM 2237 O O . LEU B 1 143 ? -8.711 0.449 -7.273 1 92.12 143 LEU B O 1
ATOM 2241 N N . ILE B 1 144 ? -7.043 1.166 -8.602 1 92.81 144 ILE B N 1
ATOM 2242 C CA . ILE B 1 144 ? -6.809 -0.168 -9.141 1 92.81 144 ILE B CA 1
ATOM 2243 C C . ILE B 1 144 ? -6.344 -1.104 -8.031 1 92.81 144 ILE B C 1
ATOM 2245 O O . ILE B 1 144 ? -6.891 -2.197 -7.863 1 92.81 144 ILE B O 1
ATOM 2249 N N . LYS B 1 145 ? -5.355 -0.684 -7.305 1 92.81 145 LYS B N 1
ATOM 2250 C CA . LYS B 1 145 ? -4.746 -1.502 -6.262 1 92.81 145 LYS B CA 1
ATOM 2251 C C . LYS B 1 145 ? -5.773 -1.921 -5.215 1 92.81 145 LYS B C 1
ATOM 2253 O O . LYS B 1 145 ? -5.719 -3.035 -4.691 1 92.81 145 LYS B O 1
ATOM 2258 N N . ASN B 1 146 ? -6.746 -1.045 -4.883 1 90.19 146 ASN B N 1
ATOM 2259 C CA . ASN B 1 146 ? -7.676 -1.271 -3.779 1 90.19 146 ASN B CA 1
ATOM 2260 C C . ASN B 1 146 ? -9 -1.841 -4.273 1 90.19 146 ASN B C 1
ATOM 2262 O O . ASN B 1 146 ? -9.984 -1.871 -3.529 1 90.19 146 ASN B O 1
ATOM 2266 N N . ARG B 1 147 ? -9.094 -2.221 -5.57 1 83.75 147 ARG B N 1
ATOM 2267 C CA . ARG B 1 147 ? -10.281 -2.861 -6.125 1 83.75 147 ARG B CA 1
ATOM 2268 C C . ARG B 1 147 ? -10.484 -4.25 -5.527 1 83.75 147 ARG B C 1
ATOM 2270 O O . ARG B 1 147 ? -11.602 -4.781 -5.539 1 83.75 147 ARG B O 1
ATOM 2277 N N . GLY B 1 148 ? -9.484 -4.852 -5.008 1 76.12 148 GLY B N 1
ATOM 2278 C CA . GLY B 1 148 ? -9.625 -6.215 -4.531 1 76.12 148 GLY B CA 1
ATOM 2279 C C . GLY B 1 148 ? -10.227 -6.305 -3.139 1 76.12 148 GLY B C 1
ATOM 2280 O O . GLY B 1 148 ? -10.32 -5.297 -2.436 1 76.12 148 GLY B O 1
#

Solvent-accessible surface area (backbone atoms only — not comparable to full-atom values): 15928 Å² total; per-residue (Å²): 138,59,71,62,61,65,62,74,53,63,62,56,81,78,61,69,74,39,52,49,58,52,8,45,49,40,48,38,41,50,58,68,26,65,84,47,57,70,54,69,68,54,48,48,53,51,48,57,60,47,47,47,24,67,68,30,59,88,53,48,71,68,55,49,49,52,50,50,50,53,49,38,49,44,27,63,76,64,28,52,68,53,46,42,52,48,14,59,74,29,38,55,75,86,39,38,61,12,42,49,37,49,27,52,41,57,46,39,40,74,52,82,71,50,71,68,55,51,52,47,53,55,51,46,39,56,75,61,69,50,54,69,67,60,51,50,50,37,53,53,41,39,51,41,39,46,65,49,139,60,70,62,59,67,64,73,51,62,63,56,80,78,61,69,74,37,52,49,59,54,9,44,50,38,48,39,40,51,59,70,26,66,84,45,56,70,54,71,67,54,48,48,52,50,47,57,61,46,46,47,24,66,68,29,58,87,53,48,72,67,55,49,52,52,51,50,50,53,50,39,49,42,28,62,74,63,28,54,68,55,47,43,53,49,14,58,74,30,38,53,75,87,39,39,62,12,41,48,38,47,27,52,39,58,46,38,40,73,52,82,71,49,69,68,54,51,51,47,53,56,52,46,39,56,75,60,68,49,54,69,67,59,52,51,52,35,52,53,43,39,52,41,39,45,63,48

Nearest PDB structures (foldseek):
  2ou3-assembly1_B  TM=5.931E-01  e=3.992E-02  Nostoc punctiforme PCC 73102
  2h5n-assembly1_C  TM=6.252E-01  e=2.312E-01  Porphyromonas gingivalis
  2h5n-assembly1_A  TM=6.253E-01  e=2.666E-01  Porphyromonas gingivalis
  2h5n-assembly1_B  TM=6.485E-01  e=5.698E-01  Porphyromonas gingivalis
  2ou3-assembly1_B  TM=5.928E-01  e=7.887E-02  Nostoc punctiforme PCC 73102

Radius of gyration: 21.85 Å; Cα contacts (8 Å, |Δi|>4): 326; chains: 2; bounding box: 34×92×46 Å

Organism: NCBI:txid741277

Foldseek 3Di:
DDPCCVVVCVCVVVVPQDAQLLLLLLLLCCLQPQVLDDDPVRLVVSCVLSCVDPSCVPPDPVNSVVSSVVSSVCCNPVNSVVSNVSSLVRHDLVCLLVSLLSSLLSQPLVPDHDPVSVVSSVVSCVSNVHDPVSSVVSNVVSNVVNVD/DDPCCVVVCPCVVVVPQDAQLLLLLLLLCCLQPQVLDADPVRLVVSCVLSCPDPSNVPPDPVNSVVSSVVSSVCCNPVNSVVSNVSSLVRHDLVCLLVSLLSSLLSQPLVPDHDPVSVVSSVVSCVSNVHDPVSSVVSNVVSNVVNVD

Sequence (296 aa):
MGLFDKMFGTQSQVEDAFIPAEAFAAITLAATASDGYLSEEEARAISSTLSRMRLFRSYSNDVMIRMFDKLLAILRREGIDVLFNAAKESLPGDLREAAFAVATDLVLADGVVSQEERDFLNDLYQALGISSDIATQIVQVMLIKNRGMGLFDKMFGTQSQVEDAFIPAEAFAAITLAATASDGYLSEEEARAISSTLSRMRLFRSYSNDVMIRMFDKLLAILRREGIDVLFNAAKESLPGDLREAAFAVATDLVLADGVVSQEERDFLNDLYQALGISSDIATQIVQVMLIKNRG

InterPro domains:
  IPR007791 Co-chaperone DjlA, N-terminal [PF05099] (22-133)
  IPR029024 TerB-like [G3DSA:1.10.3680.10] (3-135)
  IPR029024 TerB-like [SSF158682] (2-142)